Protein AF-A0A662RWB5-F1 (afdb_monomer_lite)

pLDDT: mean 73.59, std 15.36, range [42.5, 95.44]

Sequence (245 aa):
MNAPLEAEKRDAKLNSGMSESLRRLIAAVLMAACGITSIISIFWAEPFNAQFFLGIVGALCIPAALFILSESYERTFIISIISVEFLIIAYPIVISFAPHFDFDFNSYAAVVVICAGIPAVYLSGFPDERGASRLTVFNILWAIFGIALFLRAFLPYPNVFREPVRYGPDDPVYHMRLVENALLGDHFPFRIFYDAYTYFPFGSHLHFAPLYDQIMIFAAWIIGMGNVTHALIDAVGAYYPAILG

Radius of gyration: 24.82 Å; chains: 1; bounding box: 76×32×71 Å

Foldseek 3Di:
DCVVVVVVVVVVVVVVDPPLVNLLLLLLVLLLLLLVLLCVQLVVDDPPDPSNVLSVLSVVSNVLSVCSVPPPPDPSLVVNLVSLVCLLQVPLVCQLCCVVVVHDDDPSSVSSNVSSLVSLLSSLPDDDVVPSVVSNVVSVVSNVLSVLSCVQRVPCPVVQPDVVGDDDPDPLVVLLVQLCCCQVVVVPPDTDQWACVPPPPPTDGDPDDCPLSNVLSVVQCVVCVSPHDPVSSSVSSSSVVSNVD

Secondary structure (DSSP, 8-state):
--HHHHHHHHHHHHHT---HHHHHHHHHHHHHHHHHHHHHHHHTSPTTSHHHHHHHHHHTHHHHHHHH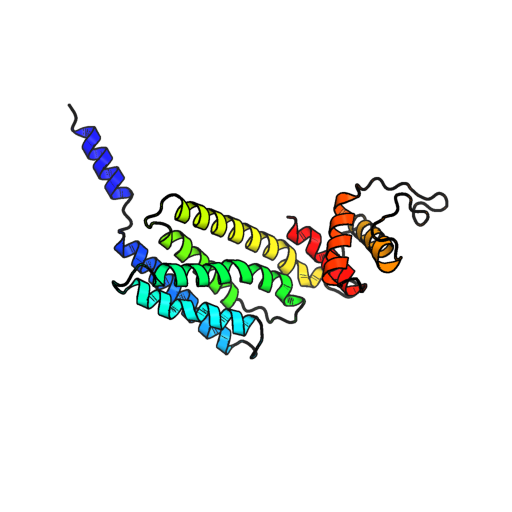TSS--HHHHHHHHHHHHHHHHHHHHHHHTGGGTT----HHHHHHHHHHHHHHHHHTTSS-TTHHHHHHHHHHHHHHHHHHHIIIIITTHHHHSSSS--PPTTHHHHHHHHHHHHHTTT-TT---SEETTSSTTT-EE--S-HHHHHHHHHHHHHHTTT---HHHHHHHHHHHHHHH-

Structure (mmCIF, N/CA/C/O backbone):
data_AF-A0A662RWB5-F1
#
_entry.id   AF-A0A662RWB5-F1
#
loop_
_atom_site.group_PDB
_atom_site.id
_atom_site.type_symbol
_atom_site.label_atom_id
_atom_site.label_alt_id
_atom_site.label_comp_id
_atom_site.label_asym_id
_atom_site.label_entity_id
_atom_site.label_seq_id
_atom_site.pdbx_PDB_ins_code
_atom_site.Cartn_x
_atom_site.Cartn_y
_atom_site.Cartn_z
_atom_site.occupancy
_atom_site.B_iso_or_equiv
_atom_site.auth_seq_id
_atom_site.auth_comp_id
_atom_site.auth_asym_id
_atom_site.auth_atom_id
_atom_site.pdbx_PDB_model_num
ATOM 1 N N . MET A 1 1 ? -60.669 3.750 18.468 1.00 50.44 1 MET A N 1
ATOM 2 C CA . MET A 1 1 ? -60.072 2.568 17.812 1.00 50.44 1 MET A CA 1
ATOM 3 C C . MET A 1 1 ? -58.599 2.867 17.493 1.00 50.44 1 MET A C 1
ATOM 5 O O . MET A 1 1 ? -58.245 2.949 16.337 1.00 50.44 1 MET A O 1
ATOM 9 N N . ASN A 1 2 ? -57.761 3.098 18.519 1.00 56.06 2 ASN A N 1
ATOM 10 C CA . ASN A 1 2 ? -56.333 3.473 18.378 1.00 56.06 2 ASN A CA 1
ATOM 11 C C . ASN A 1 2 ? -55.392 2.614 19.254 1.00 56.06 2 ASN A C 1
ATOM 13 O O . ASN A 1 2 ? -54.190 2.840 19.278 1.00 56.06 2 ASN A O 1
ATOM 17 N N . ALA A 1 3 ? -55.923 1.616 19.967 1.00 57.28 3 ALA A N 1
ATOM 18 C CA . ALA A 1 3 ? -55.147 0.771 20.872 1.00 57.28 3 ALA A CA 1
ATOM 19 C C . ALA A 1 3 ? -54.064 -0.113 20.204 1.00 57.28 3 ALA A C 1
ATOM 21 O O . ALA A 1 3 ? -53.014 -0.279 20.821 1.00 57.28 3 ALA A O 1
ATOM 22 N N . PRO A 1 4 ? -54.234 -0.660 18.977 1.00 57.19 4 PRO A N 1
ATOM 23 C CA . PRO A 1 4 ? -53.225 -1.571 18.426 1.00 57.19 4 PRO A CA 1
ATOM 24 C C . PRO A 1 4 ? -51.969 -0.845 17.916 1.00 57.19 4 PRO A C 1
ATOM 26 O O . PRO A 1 4 ? -50.880 -1.403 17.977 1.00 57.19 4 PRO A O 1
ATOM 29 N N . LEU A 1 5 ? -52.089 0.423 17.499 1.00 55.50 5 LEU A N 1
ATOM 30 C CA . LEU A 1 5 ? -50.972 1.190 16.930 1.00 55.50 5 LEU A CA 1
ATOM 31 C C . LEU A 1 5 ? -50.001 1.728 18.001 1.00 55.50 5 LEU A C 1
ATOM 33 O O . LEU A 1 5 ? -48.833 1.984 17.713 1.00 55.50 5 LEU A O 1
ATOM 37 N N . GLU A 1 6 ? -50.470 1.917 19.239 1.00 54.97 6 GLU A N 1
ATOM 38 C CA . GLU A 1 6 ? -49.610 2.311 20.365 1.00 54.97 6 GLU A CA 1
ATOM 39 C C . GLU A 1 6 ? -48.888 1.125 21.010 1.00 54.97 6 GLU A C 1
ATOM 41 O O . GLU A 1 6 ? -47.769 1.295 21.496 1.00 54.97 6 GLU A O 1
ATOM 46 N N . ALA A 1 7 ? -49.486 -0.070 20.979 1.00 55.56 7 ALA A N 1
ATOM 47 C CA . ALA A 1 7 ? -48.832 -1.304 21.412 1.00 55.56 7 ALA A CA 1
ATOM 48 C C . ALA A 1 7 ? -47.674 -1.664 20.467 1.00 55.56 7 ALA A C 1
ATOM 50 O O . ALA A 1 7 ? -46.549 -1.843 20.920 1.00 55.56 7 ALA A O 1
ATOM 51 N N . GLU A 1 8 ? -47.899 -1.597 19.153 1.00 54.72 8 GLU A N 1
ATOM 52 C CA . GLU A 1 8 ? -46.869 -1.869 18.142 1.00 54.72 8 GLU A CA 1
ATOM 53 C C . GLU A 1 8 ? -45.714 -0.845 18.179 1.00 54.72 8 GLU A C 1
ATOM 55 O O . GLU A 1 8 ? -44.544 -1.207 18.057 1.00 54.72 8 GLU A O 1
ATOM 60 N N . LYS A 1 9 ? -46.004 0.438 18.455 1.00 53.50 9 LYS A N 1
ATOM 61 C CA . LYS A 1 9 ? -44.969 1.466 18.687 1.00 53.50 9 LYS A CA 1
ATOM 62 C C . LYS A 1 9 ? -44.217 1.283 20.008 1.00 53.50 9 LYS A C 1
ATOM 64 O O . LYS A 1 9 ? -43.040 1.638 20.079 1.00 53.50 9 LYS A O 1
ATOM 69 N N . ARG A 1 10 ? -44.864 0.756 21.053 1.00 50.22 10 ARG A N 1
ATOM 70 C CA . ARG A 1 10 ? -44.198 0.405 22.320 1.00 50.22 10 ARG A CA 1
ATOM 71 C C . ARG A 1 10 ? -43.289 -0.807 22.151 1.00 50.22 10 ARG A C 1
ATOM 73 O O . ARG A 1 10 ? -42.164 -0.754 22.637 1.00 50.22 10 ARG A O 1
ATOM 80 N N . ASP A 1 11 ? -43.720 -1.812 21.400 1.00 48.25 11 ASP A N 1
ATOM 81 C CA . ASP A 1 11 ? -42.955 -3.036 21.148 1.00 48.25 11 ASP A CA 1
ATOM 82 C C . ASP A 1 11 ? -41.788 -2.794 20.175 1.00 48.25 11 ASP A C 1
ATOM 84 O O . ASP A 1 11 ? -40.685 -3.298 20.390 1.00 48.25 11 ASP A O 1
ATOM 88 N N . ALA A 1 12 ? -41.956 -1.916 19.177 1.00 48.59 12 ALA A N 1
ATOM 89 C CA . ALA A 1 12 ? -40.858 -1.449 18.324 1.00 48.59 12 ALA A CA 1
ATOM 90 C C . ALA A 1 12 ? -39.810 -0.630 19.105 1.00 48.59 12 ALA A C 1
ATOM 92 O O . ALA A 1 12 ? -38.610 -0.722 18.837 1.00 48.59 12 ALA A O 1
ATOM 93 N N . LYS A 1 13 ? -40.241 0.137 20.117 1.00 47.19 13 LYS A N 1
ATOM 94 C CA . LYS A 1 13 ? -39.347 0.895 21.005 1.00 47.19 13 LYS A CA 1
ATOM 95 C C . LYS A 1 13 ? -38.655 -0.013 22.031 1.00 47.19 13 LYS A C 1
ATOM 97 O O . LYS A 1 13 ? -37.485 0.219 22.330 1.00 47.19 13 LYS A O 1
ATOM 102 N N . LEU A 1 14 ? -39.323 -1.076 22.490 1.00 45.47 14 LEU A N 1
ATOM 103 C CA . LEU A 1 14 ? -38.742 -2.126 23.337 1.00 45.47 14 LEU A CA 1
ATOM 104 C C . LEU A 1 14 ? -37.673 -2.938 22.582 1.00 45.47 14 LEU A C 1
ATOM 106 O O . LEU A 1 14 ? -36.603 -3.191 23.130 1.00 45.47 14 LEU A O 1
ATOM 110 N N . ASN A 1 15 ? -37.916 -3.266 21.307 1.00 42.50 15 ASN A N 1
ATOM 111 C CA . ASN A 1 15 ? -36.988 -4.037 20.467 1.00 42.50 15 ASN A CA 1
ATOM 112 C C . ASN A 1 15 ? -35.811 -3.220 19.895 1.00 42.50 15 ASN A C 1
ATOM 114 O O . ASN A 1 15 ? -34.843 -3.803 19.416 1.00 42.50 15 ASN A O 1
ATOM 118 N N . SER A 1 16 ? -35.831 -1.884 19.989 1.00 50.25 16 SER A N 1
ATOM 119 C CA . SER A 1 16 ? -34.665 -1.026 19.674 1.00 50.25 16 SER A CA 1
ATOM 120 C C . SER A 1 16 ? -33.654 -0.877 20.830 1.00 50.25 16 SER A C 1
ATOM 122 O O . SER A 1 16 ? -32.627 -0.199 20.707 1.00 50.25 16 SER A O 1
ATOM 124 N N . GLY A 1 17 ? -33.945 -1.491 21.977 1.00 47.16 17 GLY A N 1
ATOM 125 C CA . GLY A 1 17 ? -33.343 -1.154 23.260 1.00 47.16 17 GLY A CA 1
ATOM 126 C C . GLY A 1 17 ? -32.176 -2.039 23.676 1.00 47.16 17 GLY A C 1
ATOM 127 O O . GLY A 1 17 ? -32.265 -2.718 24.692 1.00 47.16 17 GLY A O 1
ATOM 128 N N . MET A 1 18 ? -31.031 -1.956 22.994 1.00 53.75 18 MET A N 1
ATOM 129 C CA . MET A 1 18 ? -29.786 -2.122 23.753 1.00 53.75 18 MET A CA 1
ATOM 130 C C . MET A 1 18 ? -29.647 -0.868 24.615 1.00 53.75 18 MET A C 1
ATOM 132 O O . MET A 1 18 ? -29.413 0.205 24.050 1.00 53.75 18 MET A O 1
ATOM 136 N N . SER A 1 19 ? -29.888 -0.988 25.932 1.00 66.00 19 SER A N 1
ATOM 137 C CA . SER A 1 19 ? -29.905 0.165 26.840 1.00 66.00 19 SER A CA 1
ATOM 138 C C . SER A 1 19 ? -28.622 0.967 26.666 1.00 66.00 19 SER A C 1
ATOM 140 O O . SER A 1 19 ? -27.542 0.419 26.444 1.00 66.00 19 SER A O 1
ATOM 142 N N . GLU A 1 20 ? -28.733 2.284 26.731 1.00 66.19 20 GLU A N 1
ATOM 143 C CA . GLU A 1 20 ? -27.600 3.184 26.545 1.00 66.19 20 GLU A CA 1
ATOM 144 C C . GLU A 1 20 ? -26.428 2.835 27.483 1.00 66.19 20 GLU A C 1
ATOM 146 O O . GLU A 1 20 ? -25.266 2.847 27.079 1.00 66.19 20 GLU A O 1
ATOM 151 N N . SER A 1 21 ? -26.748 2.393 28.701 1.00 66.00 21 SER A N 1
ATOM 152 C CA . SER A 1 21 ? -25.799 1.840 29.668 1.00 66.00 21 SER A CA 1
ATOM 153 C C . SER A 1 21 ? -25.102 0.561 29.187 1.00 66.00 21 SER A C 1
ATOM 155 O O . SER A 1 21 ? -23.893 0.431 29.364 1.00 66.00 21 SER A O 1
ATOM 157 N N . LEU A 1 22 ? -25.819 -0.358 28.533 1.00 71.06 22 LEU A N 1
ATOM 158 C CA . LEU A 1 22 ? -25.249 -1.582 27.968 1.00 71.06 22 LEU A CA 1
ATOM 159 C C . LEU A 1 22 ? -24.321 -1.275 26.781 1.00 71.06 22 LEU A C 1
ATOM 161 O O . LEU A 1 22 ? -23.248 -1.864 26.682 1.00 71.06 22 LEU A O 1
ATOM 165 N N . ARG A 1 23 ? -24.669 -0.301 25.928 1.00 66.44 23 ARG A N 1
ATOM 166 C CA . ARG A 1 23 ? -23.794 0.150 24.824 1.00 66.44 23 ARG A CA 1
ATOM 167 C C . ARG A 1 23 ? -22.492 0.759 25.343 1.00 66.44 23 ARG A C 1
ATOM 169 O O . ARG A 1 23 ? -21.421 0.415 24.848 1.00 66.44 23 ARG A O 1
ATOM 176 N N . ARG A 1 24 ? -22.582 1.623 26.361 1.00 68.75 24 ARG A N 1
ATOM 177 C CA . ARG A 1 24 ? -21.414 2.232 27.020 1.00 68.75 24 ARG A CA 1
ATOM 178 C C . ARG A 1 24 ? -20.522 1.177 27.667 1.00 68.75 24 ARG A C 1
ATOM 180 O O . ARG A 1 24 ? -19.308 1.229 27.501 1.00 68.75 24 ARG A O 1
ATOM 187 N N . LEU A 1 25 ? -21.122 0.195 28.343 1.00 74.44 25 LEU A N 1
ATOM 188 C CA . LEU A 1 25 ? -20.389 -0.909 28.954 1.00 74.44 25 LEU A CA 1
ATOM 189 C C . LEU A 1 25 ? -19.646 -1.742 27.900 1.00 74.44 25 LEU A C 1
ATOM 191 O O . LEU A 1 25 ? -18.459 -2.007 28.063 1.00 74.44 25 LEU A O 1
ATOM 195 N N . ILE A 1 26 ? -20.312 -2.107 26.799 1.00 71.06 26 ILE A N 1
ATOM 196 C CA . ILE A 1 26 ? -19.696 -2.866 25.700 1.00 71.06 26 ILE A CA 1
ATOM 197 C C . ILE A 1 26 ? -18.538 -2.076 25.076 1.00 71.06 26 ILE A C 1
ATOM 199 O O . ILE A 1 26 ? -17.452 -2.626 24.900 1.00 71.06 26 ILE A O 1
ATOM 203 N N . ALA A 1 27 ? -18.729 -0.784 24.792 1.00 69.31 27 ALA A N 1
ATOM 204 C CA . ALA A 1 27 ? -17.676 0.063 24.234 1.00 69.31 27 ALA A CA 1
ATOM 205 C C . ALA A 1 27 ? -16.468 0.183 25.179 1.00 69.31 27 ALA A C 1
ATOM 207 O O . ALA A 1 27 ? -15.331 0.028 24.737 1.00 69.31 27 ALA A O 1
ATOM 208 N N . ALA A 1 28 ? -16.702 0.391 26.479 1.00 73.69 28 ALA A N 1
ATOM 209 C CA . ALA A 1 28 ? -15.635 0.462 27.476 1.00 73.69 28 ALA A CA 1
ATOM 210 C C . ALA A 1 28 ? -14.857 -0.860 27.579 1.00 73.69 28 ALA A C 1
ATOM 212 O O . ALA A 1 28 ? -13.628 -0.849 27.611 1.00 73.69 28 ALA A O 1
ATOM 213 N N . VAL A 1 29 ? -15.550 -2.004 27.570 1.00 76.56 29 VAL A N 1
ATOM 214 C CA . VAL A 1 29 ? -14.911 -3.329 27.611 1.00 76.56 29 VAL A CA 1
ATOM 215 C C . VAL A 1 29 ? -14.054 -3.574 26.368 1.00 76.56 29 VAL A C 1
ATOM 217 O O . VAL A 1 29 ? -12.921 -4.034 26.496 1.00 76.56 29 VAL A O 1
ATOM 220 N N . LEU A 1 30 ? -14.547 -3.228 25.176 1.00 71.06 30 LEU A N 1
ATOM 221 C CA . LEU A 1 30 ? -13.789 -3.382 23.930 1.00 71.06 30 LEU A CA 1
ATOM 222 C C . LEU A 1 30 ? -12.559 -2.464 23.884 1.00 71.06 30 LEU A C 1
ATOM 224 O O . LEU A 1 30 ? -11.482 -2.902 23.487 1.00 71.06 30 LEU A O 1
ATOM 228 N N . MET A 1 31 ? -12.690 -1.222 24.359 1.00 70.62 31 MET A N 1
ATOM 229 C CA . MET A 1 31 ? -11.573 -0.278 24.473 1.00 70.62 31 MET A CA 1
ATOM 230 C C . MET A 1 31 ? -10.517 -0.750 25.477 1.00 70.62 31 MET A C 1
ATOM 232 O O . MET A 1 31 ? -9.318 -0.675 25.201 1.00 70.62 31 MET A O 1
ATOM 236 N N . ALA A 1 32 ? -10.945 -1.289 26.620 1.00 77.06 32 ALA A N 1
ATOM 237 C CA . ALA A 1 32 ? -10.040 -1.870 27.603 1.00 77.06 32 ALA A CA 1
ATOM 238 C C . ALA A 1 32 ? -9.321 -3.102 27.035 1.00 77.06 32 ALA A C 1
ATOM 240 O O . ALA A 1 32 ? -8.106 -3.216 27.183 1.00 77.06 32 ALA A O 1
ATOM 241 N N . ALA A 1 33 ? -10.042 -3.983 26.332 1.00 71.75 33 ALA A N 1
ATOM 242 C CA . ALA A 1 33 ? -9.459 -5.143 25.663 1.00 71.75 33 ALA A CA 1
ATOM 243 C C . ALA A 1 33 ? -8.412 -4.721 24.621 1.00 71.75 33 ALA A C 1
ATOM 245 O O . ALA A 1 33 ? -7.294 -5.226 24.662 1.00 71.75 33 ALA A O 1
ATOM 246 N N . CYS A 1 34 ? -8.738 -3.738 23.773 1.00 70.81 34 CYS A N 1
ATOM 247 C CA . CYS A 1 34 ? -7.830 -3.141 22.791 1.00 70.81 34 CYS A CA 1
ATOM 248 C C . CYS A 1 34 ? -6.554 -2.589 23.450 1.00 70.81 34 CYS A C 1
ATOM 250 O O . CYS A 1 34 ? -5.435 -2.874 23.011 1.00 70.81 34 CYS A O 1
ATOM 252 N N . GLY A 1 35 ? -6.710 -1.851 24.549 1.00 75.12 35 GLY A N 1
ATOM 253 C CA . GLY A 1 35 ? -5.590 -1.314 25.312 1.00 75.12 35 GLY A CA 1
ATOM 254 C C . GLY A 1 35 ? -4.703 -2.394 25.938 1.00 75.12 35 GLY A C 1
ATOM 255 O O . GLY A 1 35 ? -3.480 -2.317 25.837 1.00 75.12 35 GLY A O 1
ATOM 256 N N . ILE A 1 36 ? -5.296 -3.443 26.514 1.00 76.81 36 ILE A N 1
ATOM 257 C CA . ILE A 1 36 ? -4.559 -4.575 27.098 1.00 76.81 36 ILE A CA 1
ATOM 258 C C . ILE A 1 36 ? -3.787 -5.336 26.016 1.00 76.81 36 ILE A C 1
ATOM 260 O O . ILE A 1 36 ? -2.597 -5.603 26.187 1.00 76.81 36 ILE A O 1
ATOM 264 N N . THR A 1 37 ? -4.421 -5.638 24.880 1.00 70.69 37 THR A N 1
ATOM 265 C CA . THR A 1 37 ? -3.744 -6.296 23.752 1.00 70.69 37 THR A CA 1
ATOM 266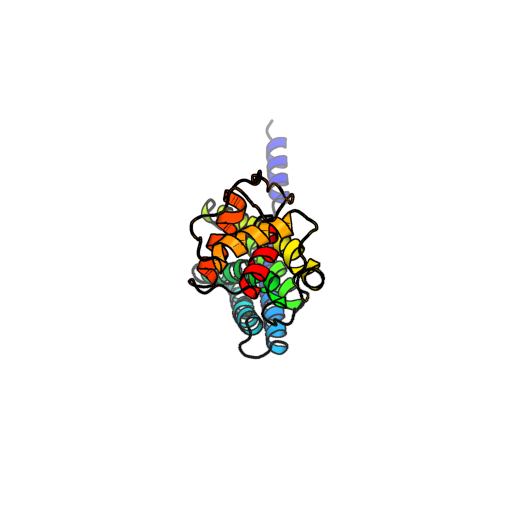 C C . THR A 1 37 ? -2.614 -5.436 23.188 1.00 70.69 37 THR A C 1
ATOM 268 O O . THR A 1 37 ? -1.577 -5.969 22.798 1.00 70.69 37 THR A O 1
ATOM 271 N N . SER A 1 38 ? -2.761 -4.110 23.227 1.00 72.62 38 SER A N 1
ATOM 272 C CA . SER A 1 38 ? -1.712 -3.178 22.807 1.00 72.62 38 SER A CA 1
ATOM 273 C C . SER A 1 38 ? -0.523 -3.190 23.766 1.00 72.62 38 SER A C 1
ATOM 275 O O . SER A 1 38 ? 0.612 -3.273 23.311 1.00 72.62 38 SER A O 1
ATOM 277 N N . ILE A 1 39 ? -0.751 -3.222 25.084 1.00 78.81 39 ILE A N 1
ATOM 278 C CA . ILE A 1 39 ? 0.334 -3.374 26.069 1.00 78.81 39 ILE A CA 1
ATOM 279 C C . ILE A 1 39 ? 1.080 -4.690 25.861 1.00 78.81 39 ILE A C 1
ATOM 281 O O . ILE A 1 39 ? 2.308 -4.697 25.841 1.00 78.81 39 ILE A O 1
ATOM 285 N N . ILE A 1 40 ? 0.355 -5.793 25.659 1.00 74.25 40 ILE A N 1
ATOM 286 C CA . ILE A 1 40 ? 0.977 -7.085 25.352 1.00 74.25 40 ILE A CA 1
ATOM 287 C C . ILE A 1 40 ? 1.824 -6.952 24.080 1.00 74.25 40 ILE A C 1
ATOM 289 O O . ILE A 1 40 ? 2.970 -7.384 24.076 1.00 74.25 40 ILE A O 1
ATOM 293 N N . SER A 1 41 ? 1.325 -6.282 23.038 1.00 69.88 41 SER A N 1
ATOM 294 C CA . SER A 1 41 ? 2.091 -6.083 21.801 1.00 69.88 41 SER A CA 1
ATOM 295 C C . SER A 1 41 ? 3.392 -5.287 21.988 1.00 69.88 41 SER A C 1
ATOM 297 O O . SER A 1 41 ? 4.351 -5.577 21.277 1.00 69.88 41 SER A O 1
ATOM 299 N N . ILE A 1 42 ? 3.453 -4.353 22.953 1.00 75.50 42 ILE A N 1
ATOM 300 C CA . ILE A 1 42 ? 4.669 -3.593 23.301 1.00 75.50 42 ILE A CA 1
ATOM 301 C C . ILE A 1 42 ? 5.728 -4.522 23.898 1.00 75.50 42 ILE A C 1
ATOM 303 O O . ILE A 1 42 ? 6.893 -4.425 23.533 1.00 75.50 42 ILE A O 1
ATOM 307 N N . PHE A 1 43 ? 5.339 -5.426 24.804 1.00 77.31 43 PHE A N 1
ATOM 308 C CA . PHE A 1 43 ? 6.283 -6.332 25.476 1.00 77.31 43 PHE A CA 1
ATOM 309 C C . PHE A 1 43 ? 6.978 -7.306 24.521 1.00 77.31 43 PHE A C 1
ATOM 311 O O . PHE A 1 43 ? 8.074 -7.771 24.821 1.00 77.31 43 PHE A O 1
ATOM 318 N N . TRP A 1 44 ? 6.338 -7.607 23.393 1.00 67.31 44 TRP A N 1
ATOM 319 C CA . TRP A 1 44 ? 6.872 -8.473 22.343 1.00 67.31 44 TRP A CA 1
ATOM 320 C C . TRP A 1 44 ? 7.422 -7.689 21.144 1.00 67.31 44 TRP A C 1
ATOM 322 O O . TRP A 1 44 ? 7.825 -8.306 20.165 1.00 67.31 44 TRP A O 1
ATOM 332 N N . ALA A 1 45 ? 7.406 -6.354 21.185 1.00 64.88 45 ALA A N 1
ATOM 333 C CA . ALA A 1 45 ? 7.952 -5.515 20.126 1.00 64.88 45 ALA A CA 1
ATOM 334 C C . ALA A 1 45 ? 9.396 -5.121 20.436 1.00 64.88 45 ALA A C 1
ATOM 336 O O . ALA A 1 45 ? 9.739 -4.806 21.578 1.00 64.88 45 ALA A O 1
ATOM 337 N N . GLU A 1 46 ? 10.223 -5.046 19.398 1.00 69.56 46 GLU A N 1
ATOM 338 C CA . GLU A 1 46 ? 11.519 -4.391 19.515 1.00 69.56 46 GLU A CA 1
ATOM 339 C C . GLU A 1 46 ? 11.350 -2.886 19.802 1.00 69.56 46 GLU A C 1
ATOM 341 O O . GLU A 1 46 ? 10.451 -2.232 19.250 1.00 69.56 46 GLU A O 1
ATOM 346 N N . PRO A 1 47 ? 12.195 -2.303 20.670 1.00 69.19 47 PRO A N 1
ATOM 347 C CA . PRO A 1 47 ? 12.101 -0.893 21.019 1.00 69.19 47 PRO A CA 1
ATOM 348 C C . PRO A 1 47 ? 12.312 -0.003 19.786 1.00 69.19 47 PRO A C 1
ATOM 350 O O . PRO A 1 47 ? 13.216 -0.232 18.991 1.00 69.19 47 PRO A O 1
ATOM 353 N N . PHE A 1 48 ? 11.487 1.044 19.662 1.00 66.38 48 PHE A N 1
ATOM 354 C CA . PHE A 1 48 ? 11.469 2.008 18.543 1.00 66.38 48 PHE A CA 1
ATOM 355 C C . PHE A 1 48 ? 11.008 1.467 17.179 1.00 66.38 48 PHE A C 1
ATOM 357 O O . PHE A 1 48 ? 11.048 2.198 16.190 1.00 66.38 48 PHE A O 1
ATOM 364 N N . ASN A 1 49 ? 10.490 0.242 17.118 1.00 66.44 49 ASN A N 1
ATOM 365 C CA . ASN A 1 49 ? 9.812 -0.273 15.932 1.00 66.44 49 ASN A CA 1
ATOM 366 C C . ASN A 1 49 ? 8.406 0.372 15.774 1.00 66.44 49 ASN A C 1
ATOM 368 O O . ASN A 1 49 ? 7.785 0.796 16.752 1.00 66.44 49 ASN A O 1
ATOM 372 N N . ALA A 1 50 ? 7.854 0.435 14.558 1.00 63.12 50 ALA A N 1
ATOM 373 C CA . ALA A 1 50 ? 6.475 0.866 14.308 1.00 63.12 50 ALA A CA 1
ATOM 374 C C . ALA A 1 50 ? 5.448 0.099 15.163 1.00 63.12 50 ALA A C 1
ATOM 376 O O . ALA A 1 50 ? 4.493 0.706 15.648 1.00 63.12 50 ALA A O 1
ATOM 377 N N . GLN A 1 51 ? 5.667 -1.198 15.425 1.00 65.12 51 GLN A N 1
ATOM 378 C CA . GLN A 1 51 ? 4.817 -1.984 16.332 1.00 65.12 51 GLN A CA 1
ATOM 379 C C . GLN A 1 51 ? 4.847 -1.447 17.771 1.00 65.12 51 GLN A C 1
ATOM 381 O O . GLN A 1 51 ? 3.811 -1.398 18.432 1.00 65.12 51 GLN A O 1
ATOM 386 N N . PHE A 1 52 ? 6.011 -1.004 18.250 1.00 67.94 52 PHE A N 1
ATOM 387 C CA . PHE A 1 52 ? 6.158 -0.394 19.570 1.00 67.94 52 PHE A CA 1
ATOM 388 C C . PHE A 1 52 ? 5.377 0.925 19.656 1.00 67.94 52 PHE A C 1
ATOM 390 O O . PHE A 1 52 ? 4.623 1.139 20.606 1.00 67.94 52 PHE A O 1
ATOM 397 N N . PHE A 1 53 ? 5.468 1.776 18.627 1.00 66.81 53 PHE A N 1
ATOM 398 C CA . PHE A 1 53 ? 4.695 3.021 18.559 1.00 66.81 53 PHE A CA 1
ATOM 399 C C . PHE A 1 53 ? 3.181 2.779 18.443 1.00 66.81 53 PHE A C 1
ATOM 401 O O . PHE A 1 53 ? 2.409 3.422 19.155 1.00 66.81 53 PHE A O 1
ATOM 408 N N . LEU A 1 54 ? 2.750 1.823 17.614 1.00 67.50 54 LEU A N 1
ATOM 409 C CA . LEU A 1 54 ? 1.347 1.394 17.518 1.00 67.50 54 LEU A CA 1
ATOM 410 C C . LEU A 1 54 ? 0.828 0.871 18.860 1.00 67.50 54 LEU A C 1
ATOM 412 O O . LEU A 1 54 ? -0.272 1.233 19.275 1.00 67.50 54 LEU A O 1
ATOM 416 N N . GLY A 1 55 ? 1.633 0.075 19.565 1.00 69.62 55 GLY A N 1
ATOM 417 C CA . GLY A 1 55 ? 1.313 -0.423 20.897 1.00 69.62 55 GLY A CA 1
ATOM 418 C C . GLY A 1 55 ? 1.154 0.702 21.923 1.00 69.62 55 GLY A C 1
ATOM 419 O O . GLY A 1 55 ? 0.201 0.680 22.701 1.00 69.62 55 GLY A O 1
ATOM 420 N N . ILE A 1 56 ? 2.025 1.720 21.900 1.00 72.81 56 ILE A N 1
ATOM 421 C CA . ILE A 1 56 ? 1.915 2.901 22.777 1.00 72.81 56 ILE A CA 1
ATOM 422 C C . ILE A 1 56 ? 0.611 3.655 22.518 1.00 72.81 56 ILE A C 1
ATOM 424 O O . ILE A 1 56 ? -0.114 3.968 23.465 1.00 72.81 56 ILE A O 1
ATOM 428 N N . VAL A 1 57 ? 0.291 3.931 21.252 1.00 70.25 57 VAL A N 1
ATOM 429 C CA . VAL A 1 57 ? -0.957 4.622 20.897 1.00 70.25 57 VAL A CA 1
ATOM 430 C C . VAL A 1 57 ? -2.169 3.765 21.276 1.00 70.25 57 VAL A C 1
ATOM 432 O O . VAL A 1 57 ? -3.134 4.273 21.842 1.00 70.25 57 VAL A O 1
ATOM 435 N N . GLY A 1 58 ? -2.095 2.451 21.069 1.00 71.75 58 GLY A N 1
ATOM 436 C CA . GLY A 1 58 ? -3.110 1.492 21.496 1.00 71.75 58 GLY A CA 1
ATOM 437 C C . GLY A 1 58 ? -3.322 1.449 23.011 1.00 71.75 58 GLY A C 1
ATOM 438 O O . GLY A 1 58 ? -4.462 1.380 23.471 1.00 71.75 58 GLY A O 1
ATOM 439 N N . ALA A 1 59 ? -2.263 1.585 23.811 1.00 75.62 59 ALA A N 1
ATOM 440 C CA . ALA A 1 59 ? -2.355 1.622 25.271 1.00 75.62 59 ALA A CA 1
ATOM 441 C C . ALA A 1 59 ? -3.149 2.838 25.794 1.00 75.62 59 ALA A C 1
ATOM 443 O O . ALA A 1 59 ? -3.747 2.754 26.872 1.00 75.62 59 ALA A O 1
ATOM 444 N N . LEU A 1 60 ? -3.257 3.927 25.015 1.00 73.00 60 LEU A N 1
ATOM 445 C CA . LEU A 1 60 ? -4.123 5.076 25.331 1.00 73.00 60 LEU A CA 1
ATOM 446 C C . LEU A 1 60 ? -5.621 4.713 25.337 1.00 73.00 60 LEU A C 1
ATOM 448 O O . LEU A 1 60 ? -6.434 5.454 25.894 1.00 73.00 60 LEU A O 1
ATOM 452 N N . CYS A 1 61 ? -5.999 3.544 24.808 1.00 70.44 61 CYS A N 1
ATOM 453 C CA . CYS A 1 61 ? -7.370 3.038 24.887 1.00 70.44 61 CYS A CA 1
ATOM 454 C C . CYS A 1 61 ? -7.789 2.648 26.320 1.00 70.44 61 CYS A C 1
ATOM 456 O O . CYS A 1 61 ? -8.980 2.673 26.624 1.00 70.44 61 CYS A O 1
ATOM 458 N N . ILE A 1 62 ? -6.846 2.336 27.223 1.00 73.88 62 ILE A N 1
ATOM 459 C CA . ILE A 1 62 ? -7.143 1.988 28.630 1.00 73.88 62 ILE A CA 1
ATOM 460 C C . ILE A 1 62 ? -7.662 3.190 29.427 1.00 73.88 62 ILE A C 1
ATOM 462 O O . ILE A 1 62 ? -8.748 3.084 30.003 1.00 73.88 62 ILE A O 1
ATOM 466 N N . PRO A 1 63 ? -6.950 4.337 29.484 1.00 71.12 63 PRO A N 1
ATOM 467 C CA . PRO A 1 63 ? -7.500 5.515 30.137 1.00 71.12 63 PRO A CA 1
ATOM 468 C C . PRO A 1 63 ? -8.810 5.937 29.465 1.00 71.12 63 PRO A C 1
ATOM 470 O O . PRO A 1 63 ? -9.776 6.209 30.170 1.00 71.12 63 PRO A O 1
ATOM 473 N N . ALA A 1 64 ? -8.917 5.871 28.133 1.00 69.62 64 ALA A N 1
ATOM 474 C CA . ALA A 1 64 ? -10.182 6.137 27.445 1.00 69.62 64 ALA A CA 1
ATOM 475 C C . ALA A 1 64 ? -11.341 5.242 27.941 1.00 69.62 64 ALA A C 1
ATOM 477 O O . ALA A 1 64 ? -12.424 5.755 28.218 1.00 69.62 64 ALA A O 1
ATOM 478 N N . ALA A 1 65 ? -11.118 3.937 28.131 1.00 72.12 65 ALA A N 1
ATOM 479 C CA . ALA A 1 65 ? -12.123 3.006 28.650 1.00 72.12 65 ALA A CA 1
ATOM 480 C C . ALA A 1 65 ? -12.583 3.339 30.079 1.00 72.12 65 ALA A C 1
ATOM 482 O O . ALA A 1 65 ? -13.783 3.335 30.360 1.00 72.12 65 ALA A O 1
ATOM 483 N N . LEU A 1 66 ? -11.643 3.656 30.976 1.00 71.75 66 LEU A N 1
ATOM 484 C CA . LEU A 1 66 ? -11.950 4.039 32.360 1.00 71.75 66 LEU A CA 1
ATOM 485 C C . LEU A 1 66 ? -12.727 5.359 32.428 1.00 71.75 66 LEU A C 1
ATOM 487 O O . LEU A 1 66 ? -13.620 5.509 33.260 1.00 71.75 66 LEU A O 1
ATOM 491 N N . PHE A 1 67 ? -12.426 6.299 31.532 1.00 68.44 67 PHE A N 1
ATOM 492 C CA . PHE A 1 67 ? -13.108 7.588 31.480 1.00 68.44 67 PHE A CA 1
ATOM 493 C C . PHE A 1 67 ? -14.488 7.525 30.809 1.00 68.44 67 PHE A C 1
ATOM 495 O O . PHE A 1 67 ? -15.360 8.277 31.236 1.00 68.44 67 PHE A O 1
ATOM 502 N N . ILE A 1 68 ? -14.743 6.604 29.864 1.00 67.81 68 ILE A N 1
ATOM 503 C CA . ILE A 1 68 ? -16.104 6.312 29.345 1.00 67.81 68 ILE A CA 1
ATOM 504 C C . ILE A 1 68 ? -17.054 5.889 30.481 1.00 67.81 68 ILE A C 1
ATOM 506 O O . ILE A 1 68 ? -18.255 6.153 30.424 1.00 67.81 68 ILE A O 1
ATOM 510 N N . LEU A 1 69 ? -16.516 5.251 31.525 1.00 69.69 69 LEU A N 1
ATOM 511 C CA . LEU A 1 69 ? -17.262 4.861 32.724 1.00 69.69 69 LEU A CA 1
ATOM 512 C C . LEU A 1 69 ? -17.420 6.010 33.741 1.00 69.69 69 LEU A C 1
ATOM 514 O O . LEU A 1 69 ? -18.163 5.855 34.708 1.00 69.69 69 LEU A O 1
ATOM 518 N N . SER A 1 70 ? -16.752 7.152 33.537 1.00 64.81 70 SER A N 1
ATOM 519 C CA . SER A 1 70 ? -16.830 8.341 34.397 1.00 64.81 70 SER A CA 1
ATOM 520 C C . SER A 1 70 ? -17.776 9.402 33.809 1.00 64.81 70 SER A C 1
ATOM 522 O O . SER A 1 70 ? -17.838 9.580 32.597 1.00 64.81 70 SER A O 1
ATOM 524 N N . GLU A 1 71 ? -18.497 10.156 34.645 1.00 60.03 71 GLU A N 1
ATOM 525 C CA . GLU A 1 71 ? -19.523 11.129 34.205 1.00 60.03 71 GLU A CA 1
ATOM 526 C C . GLU A 1 71 ? -18.986 12.390 33.476 1.00 60.03 71 GLU A C 1
ATOM 528 O O . GLU A 1 71 ? -19.766 13.264 33.101 1.00 60.03 71 GLU A O 1
ATOM 533 N N . SER A 1 72 ? -17.674 12.509 33.227 1.00 57.53 72 SER A N 1
ATOM 534 C CA . SER A 1 72 ? -17.055 13.689 32.594 1.00 57.53 72 SER A CA 1
ATOM 535 C C . SER A 1 72 ? -16.828 13.466 31.087 1.00 57.53 72 SER A C 1
ATOM 537 O O . SER A 1 72 ? -15.772 13.005 30.651 1.00 57.53 72 SER A O 1
ATOM 539 N N . TYR A 1 73 ? -17.872 13.734 30.295 1.00 54.59 73 TYR A N 1
ATOM 540 C CA . TYR A 1 73 ? -18.110 13.080 28.998 1.00 54.59 73 TYR A CA 1
ATOM 541 C C . TYR A 1 73 ? -17.550 13.795 27.743 1.00 54.59 73 TYR A C 1
ATOM 543 O O . TYR A 1 73 ? -17.062 13.133 26.832 1.00 54.59 73 TYR A O 1
ATOM 551 N N . GLU A 1 74 ? -17.575 15.130 27.649 1.00 57.19 74 GLU A N 1
ATOM 552 C CA . GLU A 1 74 ? -17.502 15.785 26.322 1.00 57.19 74 GLU A CA 1
ATOM 553 C C . GLU A 1 74 ? -16.099 15.918 25.696 1.00 57.19 74 GLU A C 1
ATOM 555 O O . GLU A 1 74 ? -15.936 15.663 24.504 1.00 57.19 74 GLU A O 1
ATOM 560 N N . ARG A 1 75 ? -15.058 16.307 26.450 1.00 52.81 75 ARG A N 1
ATOM 561 C CA . ARG A 1 75 ? -13.712 16.530 25.862 1.00 52.81 75 ARG A CA 1
ATOM 562 C C . ARG A 1 75 ? -12.914 15.242 25.655 1.00 52.81 75 ARG A C 1
ATOM 564 O O . ARG A 1 75 ? -12.106 15.159 24.734 1.00 52.81 75 ARG A O 1
ATOM 571 N N . THR A 1 76 ? -13.143 14.239 26.492 1.00 52.75 76 THR A N 1
ATOM 572 C CA . THR A 1 76 ? -12.381 12.982 26.495 1.00 52.75 76 THR A CA 1
ATOM 573 C C . THR A 1 76 ? -12.888 12.008 25.431 1.00 52.75 76 THR A C 1
ATOM 575 O O . THR A 1 76 ? -12.095 11.273 24.844 1.00 52.75 76 THR A O 1
ATOM 578 N N . PHE A 1 77 ? -14.185 12.073 25.108 1.00 56.44 77 PHE A N 1
ATOM 579 C CA . PHE A 1 77 ? -14.805 11.351 23.996 1.00 56.44 77 PHE A CA 1
ATOM 580 C C . PHE A 1 77 ? -14.094 11.640 22.667 1.00 56.44 77 PHE A C 1
ATOM 582 O O . PHE A 1 77 ? -13.679 10.716 21.970 1.00 56.44 77 PHE A O 1
ATOM 589 N N . ILE A 1 78 ? -13.832 12.917 22.377 1.00 56.19 78 ILE A N 1
ATOM 590 C CA . ILE A 1 78 ? -13.146 13.349 21.152 1.00 56.19 78 ILE A CA 1
ATOM 591 C C . ILE A 1 78 ? -11.715 12.787 21.086 1.00 56.19 78 ILE A C 1
ATOM 593 O O . ILE A 1 78 ? -11.309 12.259 20.056 1.00 56.19 78 ILE A O 1
ATOM 597 N N . ILE A 1 79 ? -10.963 12.823 22.190 1.00 55.72 79 ILE A N 1
ATOM 598 C CA . ILE A 1 79 ? -9.578 12.313 22.242 1.00 55.72 79 ILE A CA 1
ATOM 599 C C . ILE A 1 79 ? -9.541 10.787 22.068 1.00 55.72 79 ILE A C 1
ATOM 601 O O . ILE A 1 79 ? -8.665 10.260 21.379 1.00 55.72 79 ILE A O 1
ATOM 605 N N . SER A 1 80 ? -10.505 10.071 22.655 1.00 57.91 80 SER A N 1
ATOM 606 C CA . SER A 1 80 ? -10.613 8.618 22.496 1.00 57.91 80 SER A CA 1
ATOM 607 C C . SER A 1 80 ? -10.952 8.216 21.060 1.00 57.91 80 SER A C 1
ATOM 609 O O . SER A 1 80 ? -10.350 7.282 20.537 1.00 57.91 80 SER A O 1
ATOM 611 N N . ILE A 1 81 ? -11.827 8.976 20.395 1.00 61.97 81 ILE A N 1
ATOM 612 C CA . ILE A 1 81 ? -12.167 8.782 18.985 1.00 61.97 81 ILE A CA 1
ATOM 613 C C . ILE A 1 81 ? -10.953 9.032 18.094 1.00 61.97 81 ILE A C 1
ATOM 615 O O . ILE A 1 81 ? -10.622 8.163 17.301 1.00 61.97 81 ILE A O 1
ATOM 619 N N . ILE A 1 82 ? -10.238 10.146 18.275 1.00 60.94 82 ILE A N 1
ATOM 620 C CA . ILE A 1 82 ? -9.044 10.474 17.474 1.00 60.94 82 ILE A CA 1
ATOM 621 C C . ILE A 1 82 ? -7.969 9.384 17.602 1.00 60.94 82 ILE A C 1
ATOM 623 O O . ILE A 1 82 ? -7.327 9.009 16.622 1.00 60.94 82 ILE A O 1
ATOM 627 N N . SER A 1 83 ? -7.776 8.851 18.811 1.00 60.97 83 SER A N 1
ATOM 628 C CA . SER A 1 83 ? -6.769 7.811 19.067 1.00 60.97 83 SER A CA 1
ATOM 629 C C . SER A 1 83 ? -7.145 6.484 18.399 1.00 60.97 83 SER A C 1
ATOM 631 O O . SER A 1 83 ? -6.298 5.818 17.805 1.00 60.97 83 SER A O 1
ATOM 633 N N . VAL A 1 84 ? -8.428 6.119 18.457 1.00 63.97 84 VAL A N 1
ATOM 634 C CA . VAL A 1 84 ? -8.982 4.928 17.797 1.00 63.97 84 VAL A CA 1
ATOM 635 C C . VAL A 1 84 ? -8.970 5.079 16.276 1.00 63.97 84 VAL A C 1
ATOM 637 O O . VAL A 1 84 ? -8.576 4.149 15.579 1.00 63.97 84 VAL A O 1
ATOM 640 N N . GLU A 1 85 ? -9.328 6.253 15.757 1.00 63.41 85 GLU A N 1
ATOM 641 C CA . GLU A 1 85 ? -9.261 6.586 14.331 1.00 63.41 85 GLU A CA 1
ATOM 642 C C . GLU A 1 85 ? -7.840 6.449 13.795 1.00 63.41 85 GLU A C 1
ATOM 644 O O . GLU A 1 85 ? -7.639 5.806 12.768 1.00 63.41 85 GLU A O 1
ATOM 649 N N . PHE A 1 86 ? -6.840 6.985 14.499 1.00 65.19 86 PHE A N 1
ATOM 650 C CA . PHE A 1 86 ? -5.447 6.850 14.081 1.00 65.19 86 PHE A CA 1
ATOM 651 C C . PHE A 1 86 ? -5.016 5.381 13.994 1.00 65.19 86 PHE A C 1
ATOM 653 O O . PHE A 1 86 ? -4.345 4.999 13.039 1.00 65.19 86 PHE A O 1
ATOM 660 N N . LEU A 1 87 ? -5.427 4.543 14.950 1.00 63.62 87 LEU A N 1
ATOM 661 C CA . LEU A 1 87 ? -5.111 3.111 14.942 1.00 63.62 87 LEU A CA 1
ATOM 662 C C . LEU A 1 87 ? -5.818 2.373 13.804 1.00 63.62 87 LEU A C 1
ATOM 664 O O . LEU A 1 87 ? -5.192 1.558 13.130 1.00 63.62 87 LEU A O 1
ATOM 668 N N . ILE A 1 88 ? -7.090 2.686 13.550 1.00 62.19 88 ILE A N 1
ATOM 669 C CA . ILE A 1 88 ? -7.845 2.143 12.415 1.00 62.19 88 ILE A CA 1
ATOM 670 C C . ILE A 1 88 ? -7.174 2.545 11.096 1.00 62.19 88 ILE A C 1
ATOM 672 O O . ILE A 1 88 ? -7.017 1.697 10.220 1.00 62.19 88 ILE A O 1
ATOM 676 N N . ILE A 1 89 ? -6.734 3.803 10.971 1.00 64.06 89 ILE A N 1
ATOM 677 C CA . ILE A 1 89 ? -6.110 4.349 9.761 1.00 64.06 89 ILE A CA 1
ATOM 678 C C . ILE A 1 89 ? -4.716 3.760 9.525 1.00 64.06 89 ILE A C 1
ATOM 680 O O . ILE A 1 89 ? -4.436 3.203 8.465 1.00 64.06 89 ILE A O 1
ATOM 684 N N . ALA A 1 90 ? -3.831 3.866 10.510 1.00 64.00 90 ALA A N 1
ATOM 685 C CA . ALA A 1 90 ? -2.420 3.542 10.340 1.00 64.00 90 ALA A CA 1
ATOM 686 C C . ALA A 1 90 ? -2.173 2.037 10.193 1.00 64.00 90 ALA A C 1
ATOM 688 O O . ALA A 1 90 ? -1.259 1.617 9.488 1.00 64.00 90 ALA A O 1
ATOM 689 N N . TYR A 1 91 ? -2.974 1.204 10.848 1.00 65.06 91 TYR A N 1
ATOM 690 C CA . TYR A 1 91 ? -2.606 -0.189 11.038 1.00 65.06 91 TYR A CA 1
ATOM 691 C C . TYR A 1 91 ? -2.720 -1.086 9.796 1.00 65.06 91 TYR A C 1
ATOM 693 O O . TYR A 1 91 ? -1.769 -1.824 9.541 1.00 65.06 91 TYR A O 1
ATOM 701 N N . PRO A 1 92 ? -3.790 -1.038 8.974 1.00 62.81 92 PRO A N 1
ATOM 702 C CA . PRO A 1 92 ? -3.838 -1.844 7.758 1.00 62.81 92 PRO A CA 1
ATOM 703 C C . PRO A 1 92 ? -2.726 -1.474 6.777 1.00 62.81 92 PRO A C 1
ATOM 705 O O . PRO A 1 92 ? -2.207 -2.348 6.089 1.00 62.81 92 PRO A O 1
ATOM 708 N N . ILE A 1 93 ? -2.323 -0.198 6.759 1.00 64.94 93 ILE A N 1
ATOM 709 C CA . ILE A 1 93 ? -1.170 0.280 5.994 1.00 64.94 93 ILE A CA 1
ATOM 710 C C . ILE A 1 93 ? 0.097 -0.369 6.553 1.00 64.94 93 ILE A C 1
ATOM 712 O O . ILE A 1 93 ? 0.787 -1.077 5.827 1.00 64.94 93 ILE A O 1
ATOM 716 N N . VAL A 1 94 ? 0.369 -0.214 7.852 1.00 65.31 94 VAL A N 1
ATOM 717 C CA . VAL A 1 94 ? 1.585 -0.761 8.475 1.00 65.31 94 VAL A CA 1
ATOM 718 C C . VAL A 1 94 ? 1.685 -2.283 8.314 1.00 65.31 94 VAL A C 1
ATOM 720 O O . VAL A 1 94 ? 2.762 -2.764 7.980 1.00 65.31 94 VAL A O 1
ATOM 723 N N . ILE A 1 95 ? 0.592 -3.047 8.462 1.00 62.38 95 ILE A N 1
ATOM 724 C CA . ILE A 1 95 ? 0.625 -4.499 8.199 1.00 62.38 95 ILE A CA 1
ATOM 725 C C . ILE A 1 95 ? 0.912 -4.802 6.734 1.00 62.38 95 ILE A C 1
ATOM 727 O O . ILE A 1 95 ? 1.670 -5.717 6.428 1.00 62.38 95 ILE A O 1
ATOM 731 N N . SER A 1 96 ? 0.245 -4.109 5.815 1.00 59.00 96 SER A N 1
ATOM 732 C CA . SER A 1 96 ? 0.307 -4.482 4.399 1.00 59.00 96 SER A CA 1
ATOM 733 C C . SER A 1 96 ? 1.707 -4.296 3.828 1.00 59.00 96 SER A C 1
ATOM 735 O O . SER A 1 96 ? 2.094 -5.031 2.926 1.00 59.00 96 SER A O 1
ATOM 737 N N . PHE A 1 97 ? 2.478 -3.377 4.411 1.00 66.31 97 PHE A N 1
ATOM 738 C CA . PHE A 1 97 ? 3.893 -3.191 4.116 1.00 66.31 97 PHE A CA 1
ATOM 739 C C . PHE A 1 97 ? 4.823 -3.858 5.144 1.00 66.31 97 PHE A C 1
ATOM 741 O O . PHE A 1 97 ? 6.040 -3.762 4.992 1.00 66.31 97 PHE A O 1
ATOM 748 N N . ALA A 1 98 ? 4.274 -4.554 6.154 1.00 63.84 98 ALA A N 1
ATOM 749 C CA . ALA A 1 98 ? 5.014 -5.178 7.254 1.00 63.84 98 ALA A CA 1
ATOM 750 C C . ALA A 1 98 ? 6.264 -5.933 6.778 1.00 63.84 98 ALA A C 1
ATOM 752 O O . ALA A 1 98 ? 7.378 -5.625 7.208 1.00 63.84 98 ALA A O 1
ATOM 753 N N . PRO A 1 99 ? 6.115 -6.864 5.823 1.00 60.69 99 PRO A N 1
ATOM 754 C CA . PRO A 1 99 ? 7.213 -7.747 5.471 1.00 60.69 99 PRO A CA 1
ATOM 755 C C . PRO A 1 99 ? 8.318 -7.068 4.641 1.00 60.69 99 PRO A C 1
ATOM 757 O O . PRO A 1 99 ? 9.385 -7.650 4.479 1.00 60.69 99 PRO A O 1
ATOM 760 N N . HIS A 1 100 ? 8.078 -5.865 4.098 1.00 63.12 100 HIS A N 1
ATOM 761 C CA . HIS A 1 100 ? 9.060 -5.110 3.304 1.00 63.12 100 HIS A CA 1
ATOM 762 C C . HIS A 1 100 ? 9.953 -4.196 4.154 1.00 63.12 100 HIS A C 1
ATOM 764 O O . HIS A 1 100 ? 10.999 -3.750 3.696 1.00 63.12 100 HIS A O 1
ATOM 770 N N . PHE A 1 101 ? 9.542 -3.918 5.388 1.00 57.03 101 PHE A N 1
ATOM 771 C CA . PHE A 1 101 ? 10.248 -3.044 6.326 1.00 57.03 101 PHE A CA 1
ATOM 772 C C . PHE A 1 101 ? 10.749 -3.819 7.560 1.00 57.03 101 PHE A C 1
ATOM 774 O O . PHE A 1 101 ? 10.942 -3.220 8.615 1.00 57.03 101 PHE A O 1
ATOM 781 N N . ASP A 1 102 ? 10.914 -5.143 7.439 1.00 53.59 102 ASP A N 1
ATOM 782 C CA . ASP A 1 102 ? 11.328 -6.043 8.528 1.00 53.59 102 ASP A CA 1
ATOM 783 C C . ASP A 1 102 ? 10.456 -5.912 9.792 1.00 53.59 102 ASP A C 1
ATOM 785 O O . ASP A 1 102 ? 10.926 -5.972 10.928 1.00 53.59 102 ASP A O 1
ATOM 789 N N . PHE A 1 103 ? 9.149 -5.710 9.609 1.00 55.44 103 PHE A N 1
ATOM 790 C CA . PHE A 1 103 ? 8.210 -5.691 10.721 1.00 55.44 103 PHE A CA 1
ATOM 791 C C . PHE A 1 103 ? 7.797 -7.125 11.084 1.00 55.44 103 PHE A C 1
ATOM 793 O O . PHE A 1 103 ? 7.162 -7.819 10.285 1.00 55.44 103 PHE A O 1
ATOM 800 N N . ASP A 1 104 ? 8.104 -7.559 12.310 1.00 53.44 104 ASP A N 1
ATOM 801 C CA . ASP A 1 104 ? 7.617 -8.828 12.854 1.00 53.44 104 ASP A CA 1
ATOM 802 C C . ASP A 1 104 ? 6.084 -8.824 12.897 1.00 53.44 104 ASP A C 1
ATOM 804 O O . ASP A 1 104 ? 5.447 -8.060 13.625 1.00 53.44 104 ASP A O 1
ATOM 808 N N . PHE A 1 105 ? 5.454 -9.674 12.085 1.00 53.28 105 PHE A N 1
ATOM 809 C CA . PHE A 1 105 ? 3.999 -9.752 12.038 1.00 53.28 105 PHE A CA 1
ATOM 810 C C . PHE A 1 105 ? 3.452 -10.287 13.364 1.00 53.28 105 PHE A C 1
ATOM 812 O O . PHE A 1 105 ? 3.485 -11.488 13.644 1.00 53.28 105 PHE A O 1
ATOM 819 N N . ASN A 1 106 ? 2.892 -9.388 14.169 1.00 60.03 106 ASN A N 1
ATOM 820 C CA . ASN A 1 106 ? 2.240 -9.750 15.412 1.00 60.03 106 ASN A CA 1
ATOM 821 C C . ASN A 1 106 ? 0.719 -9.880 15.222 1.00 60.03 106 ASN A C 1
ATOM 823 O O . ASN A 1 106 ? 0.003 -8.885 15.077 1.00 60.03 106 ASN A O 1
ATOM 827 N N . SER A 1 107 ? 0.207 -11.112 15.295 1.00 57.25 107 SER A N 1
ATOM 828 C CA . SER A 1 107 ? -1.231 -11.416 15.230 1.00 57.25 107 SER A CA 1
ATOM 829 C C . SER A 1 107 ? -2.053 -10.685 16.302 1.00 57.25 107 SER A C 1
ATOM 831 O O . SER A 1 107 ? -3.228 -10.389 16.074 1.00 57.25 107 SER A O 1
ATOM 833 N N . TYR A 1 108 ? -1.443 -10.310 17.433 1.00 55.94 108 TYR A N 1
ATOM 834 C CA . TYR A 1 108 ? -2.094 -9.516 18.477 1.00 55.94 108 TYR A CA 1
ATOM 835 C C . TYR A 1 108 ? -2.443 -8.105 18.006 1.00 55.94 108 TYR A C 1
ATOM 837 O O . TYR A 1 108 ? -3.483 -7.574 18.393 1.00 55.94 108 TYR A O 1
ATOM 845 N N . ALA A 1 109 ? -1.639 -7.511 17.127 1.00 54.84 109 ALA A N 1
ATOM 846 C CA . ALA A 1 109 ? -1.934 -6.190 16.597 1.00 54.84 109 ALA A CA 1
ATOM 847 C C . ALA A 1 109 ? -3.133 -6.232 15.619 1.00 54.84 109 ALA A C 1
ATOM 849 O O . ALA A 1 109 ? -3.896 -5.270 15.528 1.00 54.84 109 ALA A O 1
ATOM 850 N N . ALA A 1 110 ? -3.379 -7.375 14.960 1.00 56.38 110 ALA A N 1
ATOM 851 C CA . ALA A 1 110 ? -4.516 -7.529 14.049 1.00 56.38 110 ALA A CA 1
ATOM 852 C C . ALA A 1 110 ? -5.833 -7.547 14.820 1.00 56.38 110 ALA A C 1
ATOM 854 O O . ALA A 1 110 ? -6.821 -6.917 14.434 1.00 56.38 110 ALA A O 1
ATOM 855 N N . VAL A 1 111 ? -5.800 -8.201 15.980 1.00 57.50 111 VAL A N 1
ATOM 856 C CA . VAL A 1 111 ? -6.891 -8.195 16.951 1.00 57.50 111 VAL A CA 1
ATOM 857 C C . VAL A 1 111 ? -7.113 -6.791 17.515 1.00 57.50 111 VAL A C 1
ATOM 859 O O . VAL A 1 111 ? -8.266 -6.386 17.618 1.00 57.50 111 VAL A O 1
ATOM 862 N N . VAL A 1 112 ? -6.057 -6.018 17.808 1.00 58.00 112 VAL A N 1
ATOM 863 C CA . VAL A 1 112 ? -6.173 -4.621 18.285 1.00 58.00 112 VAL A CA 1
ATOM 864 C C . VAL A 1 112 ? -7.027 -3.781 17.334 1.00 58.00 112 VAL A C 1
ATOM 866 O O . VAL A 1 112 ? -7.882 -3.038 17.797 1.00 58.00 112 VAL A O 1
ATOM 869 N N . VAL A 1 113 ? -6.884 -3.934 16.018 1.00 55.69 113 VAL A N 1
ATOM 870 C CA . VAL A 1 113 ? -7.601 -3.081 15.053 1.00 55.69 113 VAL A CA 1
ATOM 871 C C . VAL A 1 113 ? -9.015 -3.522 14.750 1.00 55.69 113 VAL A C 1
ATOM 873 O O . VAL A 1 113 ? -9.904 -2.676 14.637 1.00 55.69 113 VAL A O 1
ATOM 876 N N . ILE A 1 114 ? -9.263 -4.829 14.742 1.00 55.59 114 ILE A N 1
ATOM 877 C CA . ILE A 1 114 ? -10.635 -5.342 14.732 1.00 55.59 114 ILE A CA 1
ATOM 878 C C . ILE A 1 114 ? -11.358 -4.886 16.013 1.00 55.59 114 ILE A C 1
ATOM 880 O O . ILE A 1 114 ? -12.487 -4.399 15.952 1.00 55.59 114 ILE A O 1
ATOM 884 N N . CYS A 1 115 ? -10.687 -4.962 17.165 1.00 53.66 115 CYS A N 1
ATOM 885 C CA . CYS A 1 115 ? -11.234 -4.556 18.458 1.00 53.66 115 CYS A CA 1
ATOM 886 C C . CYS A 1 115 ? -11.323 -3.038 18.652 1.00 53.66 115 CYS A C 1
ATOM 888 O O . CYS A 1 115 ? -12.142 -2.623 19.461 1.00 53.66 115 CYS A O 1
ATOM 890 N N . ALA A 1 116 ? -10.539 -2.220 17.944 1.00 55.75 116 ALA A N 1
ATOM 891 C CA . ALA A 1 116 ? -10.620 -0.755 17.978 1.00 55.75 116 ALA A CA 1
ATOM 892 C C . ALA A 1 116 ? -11.754 -0.218 17.085 1.00 55.75 116 ALA A C 1
ATOM 894 O O . ALA A 1 116 ? -12.442 0.733 17.458 1.00 55.75 116 ALA A O 1
ATOM 895 N N . GLY A 1 117 ? -12.013 -0.861 15.938 1.00 55.38 117 GLY A N 1
ATOM 896 C CA . GLY A 1 117 ? -13.078 -0.464 15.007 1.00 55.38 117 GLY A CA 1
ATOM 897 C C . GLY A 1 117 ? -14.495 -0.610 15.572 1.00 55.38 117 GLY A C 1
ATOM 898 O O . GLY A 1 117 ? -15.356 0.240 15.349 1.00 55.38 117 GLY A O 1
ATOM 899 N N . ILE A 1 118 ? -14.742 -1.666 16.347 1.00 57.69 118 ILE A N 1
ATOM 900 C CA . ILE A 1 118 ? -16.064 -1.985 16.909 1.00 57.69 118 ILE A CA 1
ATOM 901 C C . ILE A 1 118 ? -16.544 -0.944 17.952 1.00 57.69 118 ILE A C 1
ATOM 903 O O . ILE A 1 118 ? -17.688 -0.494 17.844 1.00 57.69 118 ILE A O 1
ATOM 907 N N . PRO A 1 119 ? -15.732 -0.499 18.935 1.00 56.22 119 PRO A N 1
ATOM 908 C CA . PRO A 1 119 ? -16.127 0.552 19.867 1.00 56.22 119 PRO A CA 1
ATOM 909 C C . PRO A 1 119 ? -16.468 1.873 19.174 1.00 56.22 119 PRO A C 1
ATOM 911 O O . PRO A 1 119 ? -17.436 2.508 19.584 1.00 56.22 119 PRO A O 1
ATOM 914 N N . ALA A 1 120 ? -15.762 2.263 18.105 1.00 55.03 120 ALA A N 1
ATOM 915 C CA . ALA A 1 120 ? -16.089 3.476 17.347 1.00 55.03 120 ALA A CA 1
ATOM 916 C C . ALA A 1 120 ? -17.507 3.420 16.743 1.00 55.03 120 ALA A C 1
ATOM 918 O O . ALA A 1 120 ? -18.251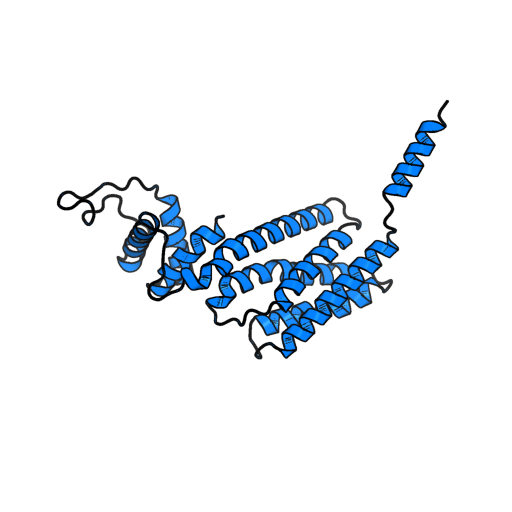 4.400 16.803 1.00 55.03 120 ALA A O 1
ATOM 919 N N . VAL A 1 121 ? -17.928 2.249 16.245 1.00 55.97 121 VAL A N 1
ATOM 920 C CA . VAL A 1 121 ? -19.296 2.026 15.742 1.00 55.97 121 VAL A CA 1
ATOM 921 C C . VAL A 1 121 ? -20.328 2.159 16.867 1.00 55.97 121 VAL A C 1
ATOM 923 O O . VAL A 1 121 ? -21.353 2.814 16.681 1.00 55.97 121 VAL A O 1
ATOM 926 N N . TYR A 1 122 ? -20.066 1.605 18.055 1.00 54.47 122 TYR A N 1
ATOM 927 C CA . TYR A 1 122 ? -21.001 1.692 19.188 1.00 54.47 122 TYR A CA 1
ATOM 928 C C . TYR A 1 122 ? -21.059 3.080 19.842 1.00 54.47 122 TYR A C 1
ATOM 930 O O . TYR A 1 122 ? -22.116 3.474 20.342 1.00 54.47 122 TYR A O 1
ATOM 938 N N . LEU A 1 123 ? -19.953 3.827 19.817 1.00 53.69 123 LEU A N 1
ATOM 939 C CA . LEU A 1 123 ? -19.850 5.192 20.344 1.00 53.69 123 LEU A CA 1
ATOM 940 C C . LEU A 1 123 ? -20.463 6.245 19.406 1.00 53.69 123 LEU A C 1
ATOM 942 O O . LEU A 1 123 ? -20.826 7.325 19.864 1.00 53.69 123 LEU A O 1
ATOM 946 N N . SER A 1 124 ? -20.672 5.917 18.126 1.00 51.50 124 SER A N 1
ATOM 947 C CA . SER A 1 124 ? -21.312 6.795 17.130 1.00 51.50 124 SER A CA 1
ATOM 948 C C . SER A 1 124 ? -22.809 7.085 17.368 1.00 51.50 124 SER A C 1
ATOM 950 O O . SER A 1 124 ? -23.435 7.821 16.612 1.00 51.50 124 SER A O 1
ATOM 952 N N . GLY A 1 125 ? -23.404 6.542 18.434 1.00 46.22 125 GLY A N 1
ATOM 953 C CA . GLY A 1 125 ? -24.802 6.776 18.809 1.00 46.22 125 GLY A CA 1
ATOM 954 C C . GLY A 1 125 ? -25.090 8.095 19.545 1.00 46.22 125 GLY A C 1
ATOM 955 O O . GLY A 1 125 ? -26.155 8.200 20.146 1.00 46.22 125 GLY A O 1
ATOM 956 N N . PHE A 1 126 ? -24.174 9.070 19.548 1.00 46.66 126 PHE A N 1
ATOM 957 C CA . PHE A 1 126 ? -24.238 10.279 20.386 1.00 46.66 126 PHE A CA 1
ATOM 958 C C . PHE A 1 126 ? -23.963 11.586 19.601 1.00 46.66 126 PHE A C 1
ATOM 960 O O . PHE A 1 126 ? -23.304 11.571 18.565 1.00 46.66 126 PHE A O 1
ATOM 967 N N . PRO A 1 127 ? -24.415 12.747 20.108 1.00 44.41 127 PRO A N 1
ATOM 968 C CA . PRO A 1 127 ? -25.629 13.477 19.752 1.00 44.41 127 PRO A CA 1
ATOM 969 C C . PRO A 1 127 ? -25.437 14.517 18.618 1.00 44.41 127 PRO A C 1
ATOM 971 O O . PRO A 1 127 ? -26.031 15.590 18.671 1.00 44.41 127 PRO A O 1
ATOM 974 N N . ASP A 1 128 ? -24.618 14.238 17.598 1.00 46.72 128 ASP A N 1
ATOM 975 C CA . ASP A 1 128 ? -24.619 15.032 16.355 1.00 46.72 128 ASP A CA 1
ATOM 976 C C . ASP A 1 128 ? -24.878 14.111 15.155 1.00 46.72 128 ASP A C 1
ATOM 978 O O . ASP A 1 128 ? -23.967 13.495 14.593 1.00 46.72 128 ASP A O 1
ATOM 982 N N . GLU A 1 129 ? -26.158 13.971 14.791 1.00 48.94 129 GLU A N 1
ATOM 983 C CA . GLU A 1 129 ? -26.669 12.977 13.830 1.00 48.94 129 GLU A CA 1
ATOM 984 C C . GLU A 1 129 ? -25.979 13.036 12.448 1.00 48.94 129 GLU A C 1
ATOM 986 O O . GLU A 1 129 ? -25.994 12.059 11.689 1.00 48.94 129 GLU A O 1
ATOM 991 N N . ARG A 1 130 ? -25.322 14.155 12.108 1.00 49.97 130 ARG A N 1
ATOM 992 C CA . ARG A 1 130 ? -24.598 14.328 10.835 1.00 49.97 130 ARG A CA 1
ATOM 993 C C . ARG A 1 130 ? -23.103 14.019 10.912 1.00 49.97 130 ARG A C 1
ATOM 995 O O . ARG A 1 130 ? -22.547 13.563 9.915 1.00 49.97 130 ARG A O 1
ATOM 1002 N N . GLY A 1 131 ? -22.447 14.289 12.040 1.00 50.75 131 GLY A N 1
ATOM 1003 C CA . GLY A 1 131 ? -21.010 14.052 12.218 1.00 50.75 131 GLY A CA 1
ATOM 1004 C C . GLY A 1 131 ? -20.704 12.592 12.543 1.00 50.75 131 GLY A C 1
ATOM 1005 O O . GLY A 1 131 ? -19.850 11.973 11.906 1.00 50.75 131 GLY A O 1
ATOM 1006 N N . ALA A 1 132 ? -21.476 12.013 13.466 1.00 52.91 132 ALA A N 1
ATOM 1007 C CA . ALA A 1 132 ? -21.281 10.640 13.922 1.00 52.91 132 ALA A CA 1
ATOM 1008 C C . ALA A 1 132 ? -21.564 9.602 12.819 1.00 52.91 132 ALA A C 1
ATOM 1010 O O . ALA A 1 132 ? -20.856 8.606 12.702 1.00 52.91 132 ALA A O 1
ATOM 1011 N N . SER A 1 133 ? -22.538 9.868 11.940 1.00 58.22 133 SER A N 1
ATOM 1012 C CA . SER A 1 133 ? -22.862 8.991 10.806 1.00 58.22 133 SER A CA 1
ATOM 1013 C C . SER A 1 133 ? -21.758 8.952 9.744 1.00 58.22 133 SER A C 1
ATO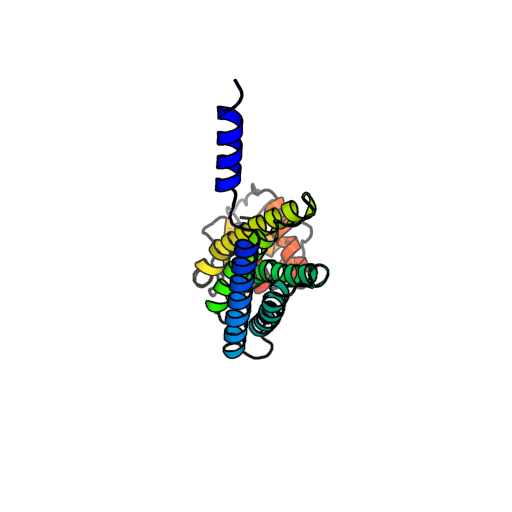M 1015 O O . SER A 1 133 ? -21.442 7.884 9.221 1.00 58.22 133 SER A O 1
ATOM 1017 N N . ARG A 1 134 ? -21.122 10.094 9.453 1.00 60.34 134 ARG A N 1
ATOM 1018 C CA . ARG A 1 134 ? -20.005 10.176 8.495 1.00 60.34 134 ARG A CA 1
ATOM 1019 C C . ARG A 1 134 ? -18.783 9.417 8.981 1.00 60.34 134 ARG A C 1
ATOM 1021 O O . ARG A 1 134 ? -18.142 8.736 8.185 1.00 60.34 134 ARG A O 1
ATOM 1028 N N . LEU A 1 135 ? -18.494 9.513 10.274 1.00 60.72 135 LEU A N 1
ATOM 1029 C CA . LEU A 1 135 ? -17.362 8.824 10.869 1.00 60.72 135 LEU A CA 1
ATOM 1030 C C . LEU A 1 135 ? -17.544 7.302 10.847 1.00 60.72 135 LEU A C 1
ATOM 1032 O O . LEU A 1 135 ? -16.633 6.571 10.468 1.00 60.72 135 LEU A O 1
ATOM 1036 N N . THR A 1 136 ? -18.740 6.816 11.173 1.00 66.38 136 THR A N 1
ATOM 1037 C CA . THR A 1 136 ? -19.042 5.382 11.088 1.00 66.38 136 THR A CA 1
ATOM 1038 C C . THR A 1 136 ? -18.891 4.864 9.662 1.00 66.38 136 THR A C 1
ATOM 1040 O O . THR A 1 136 ? -18.282 3.817 9.454 1.00 66.38 136 THR A O 1
ATOM 1043 N N . VAL A 1 137 ? -19.384 5.611 8.668 1.00 69.06 137 VAL A N 1
ATOM 1044 C CA . VAL A 1 137 ? -19.209 5.252 7.252 1.00 69.06 137 VAL A CA 1
ATOM 1045 C C . VAL A 1 137 ? -17.730 5.238 6.866 1.00 69.06 137 VAL A C 1
ATOM 1047 O O . VAL A 1 137 ? -17.284 4.276 6.248 1.00 69.06 137 VAL A O 1
ATOM 1050 N N . PHE A 1 138 ? -16.960 6.254 7.262 1.00 71.31 138 PHE A N 1
ATOM 1051 C CA . PHE A 1 138 ? -15.519 6.303 7.016 1.00 71.31 138 PHE A CA 1
ATOM 1052 C C . PHE A 1 138 ? -14.800 5.087 7.612 1.00 71.31 138 PHE A C 1
ATOM 1054 O O . PHE A 1 138 ? -14.060 4.415 6.901 1.00 71.31 138 PHE A O 1
ATOM 1061 N N . ASN A 1 139 ? -15.079 4.746 8.872 1.00 68.25 139 ASN A N 1
ATOM 1062 C CA . ASN A 1 139 ? -14.465 3.603 9.550 1.00 68.25 139 ASN A CA 1
ATOM 1063 C C . ASN A 1 139 ? -14.804 2.272 8.871 1.00 68.25 139 ASN A C 1
ATOM 1065 O O . ASN A 1 139 ? -13.935 1.416 8.730 1.00 68.25 139 ASN A O 1
ATOM 1069 N N . ILE A 1 140 ? -16.050 2.099 8.419 1.00 71.81 140 ILE A N 1
ATOM 1070 C CA . ILE A 1 140 ? -16.457 0.900 7.676 1.00 71.81 140 ILE A CA 1
ATOM 1071 C C . ILE A 1 140 ? -15.712 0.821 6.339 1.00 71.81 140 ILE A C 1
ATOM 1073 O O . ILE A 1 140 ? -15.153 -0.225 6.016 1.00 71.81 140 ILE A O 1
ATOM 1077 N N . LEU A 1 141 ? -15.671 1.915 5.571 1.00 77.44 141 LEU A N 1
ATOM 1078 C CA . LEU A 1 141 ? -14.954 1.957 4.292 1.00 77.44 141 LEU A CA 1
ATOM 1079 C C . LEU A 1 141 ? -13.459 1.704 4.479 1.00 77.44 141 LEU A C 1
ATOM 1081 O O . LEU A 1 141 ? -12.858 0.966 3.702 1.00 77.44 141 LEU A O 1
ATOM 1085 N N . TRP A 1 142 ? -12.875 2.263 5.535 1.00 74.12 142 TRP A N 1
ATOM 1086 C CA . TRP A 1 142 ? -11.474 2.063 5.856 1.00 74.12 142 TRP A CA 1
ATOM 1087 C C . TRP A 1 142 ? -11.174 0.626 6.284 1.00 74.12 142 TRP A C 1
ATOM 1089 O O . TRP A 1 142 ? -10.174 0.054 5.860 1.00 74.12 142 TRP A O 1
ATOM 1099 N N . ALA A 1 143 ? -12.055 0.003 7.069 1.00 71.44 143 ALA A N 1
ATOM 1100 C CA . ALA A 1 143 ? -11.930 -1.409 7.415 1.00 71.44 143 ALA A CA 1
ATOM 1101 C C . ALA A 1 143 ? -12.000 -2.299 6.165 1.00 71.44 143 ALA A C 1
ATOM 1103 O O . ALA A 1 143 ? -11.190 -3.213 6.020 1.00 71.44 143 ALA A O 1
ATOM 1104 N N . ILE A 1 144 ? -12.917 -2.007 5.234 1.00 79.12 144 ILE A N 1
ATOM 1105 C CA . ILE A 1 144 ? -13.008 -2.715 3.948 1.00 79.12 144 ILE A CA 1
ATOM 1106 C C . ILE A 1 144 ? -11.714 -2.538 3.148 1.00 79.12 144 ILE A C 1
ATOM 1108 O O . ILE A 1 144 ? -11.155 -3.532 2.693 1.00 79.12 144 ILE A O 1
ATOM 1112 N N . PHE A 1 145 ? -11.216 -1.305 3.021 1.00 81.19 145 PHE A N 1
ATOM 1113 C CA . PHE A 1 145 ? -9.948 -1.008 2.348 1.00 81.19 145 PHE A CA 1
ATOM 1114 C C . PHE A 1 145 ? -8.772 -1.751 2.996 1.00 81.19 145 PHE A C 1
ATOM 1116 O O . PHE A 1 145 ? -7.974 -2.377 2.307 1.00 81.19 145 PHE A O 1
ATOM 1123 N N . GLY A 1 146 ? -8.694 -1.750 4.325 1.00 75.19 146 GLY A N 1
ATOM 1124 C CA . GLY A 1 146 ? -7.638 -2.431 5.061 1.00 75.19 146 GLY A CA 1
ATOM 1125 C C . GLY A 1 146 ? -7.655 -3.948 4.884 1.00 75.19 146 GLY A C 1
ATOM 1126 O O . GLY A 1 146 ? -6.607 -4.553 4.670 1.00 75.19 146 GLY A O 1
ATOM 1127 N N . ILE A 1 147 ? -8.840 -4.565 4.919 1.00 76.94 147 ILE A N 1
ATOM 1128 C CA . ILE A 1 147 ? -9.008 -6.000 4.647 1.00 76.94 147 ILE A CA 1
ATOM 1129 C C . ILE A 1 147 ? -8.639 -6.309 3.189 1.00 76.94 147 ILE A C 1
ATOM 1131 O O . ILE A 1 147 ? -7.917 -7.271 2.932 1.00 76.94 147 ILE A O 1
ATOM 1135 N N . ALA A 1 148 ? -9.103 -5.493 2.242 1.00 82.62 148 ALA A N 1
ATOM 1136 C CA . ALA A 1 148 ? -8.790 -5.617 0.821 1.00 82.62 148 ALA A CA 1
ATOM 1137 C C . ALA A 1 148 ? -7.276 -5.565 0.561 1.00 82.62 148 ALA A C 1
ATOM 1139 O O . ALA A 1 148 ? -6.738 -6.442 -0.123 1.00 82.62 148 ALA A O 1
ATOM 1140 N N . LEU A 1 149 ? -6.589 -4.592 1.161 1.00 82.44 149 LEU A N 1
ATOM 1141 C CA . LEU A 1 149 ? -5.146 -4.429 1.045 1.00 82.44 149 LEU A CA 1
ATOM 1142 C C . LEU A 1 149 ? -4.403 -5.599 1.702 1.00 82.44 149 LEU A C 1
ATOM 1144 O O . LEU A 1 149 ? -3.515 -6.177 1.083 1.00 82.44 149 LEU A O 1
ATOM 1148 N N . PHE A 1 150 ? -4.817 -6.034 2.896 1.00 77.25 150 PHE A N 1
ATOM 1149 C CA . PHE A 1 150 ? -4.224 -7.190 3.576 1.00 77.25 150 PHE A CA 1
ATOM 1150 C C . PHE A 1 150 ? -4.294 -8.465 2.721 1.00 77.25 150 PHE A C 1
ATOM 1152 O O . PHE A 1 150 ? -3.297 -9.173 2.556 1.00 77.25 150 PHE A O 1
ATOM 1159 N N . LEU A 1 151 ? -5.455 -8.744 2.124 1.00 82.62 151 LEU A N 1
ATOM 1160 C CA . LEU A 1 151 ? -5.646 -9.920 1.273 1.00 82.62 151 LEU A CA 1
ATOM 1161 C C . LEU A 1 151 ? -4.782 -9.882 0.003 1.00 82.62 151 LEU A C 1
ATOM 1163 O O . LEU A 1 151 ? -4.383 -10.940 -0.483 1.00 82.62 151 LEU A O 1
ATOM 1167 N N . ARG A 1 152 ? -4.492 -8.691 -0.536 1.00 85.88 152 ARG A N 1
ATOM 1168 C CA . ARG A 1 152 ? -3.780 -8.521 -1.816 1.00 85.88 152 ARG A CA 1
ATOM 1169 C C . ARG A 1 152 ? -2.290 -8.224 -1.687 1.00 85.88 152 ARG A C 1
ATOM 1171 O O . ARG A 1 152 ? -1.554 -8.518 -2.619 1.00 85.88 152 ARG A O 1
ATOM 1178 N N . ALA A 1 153 ? -1.847 -7.669 -0.565 1.00 84.81 153 ALA A N 1
ATOM 1179 C CA . ALA A 1 153 ? -0.458 -7.286 -0.331 1.00 84.81 153 ALA A CA 1
ATOM 1180 C C . ALA A 1 153 ? 0.258 -8.278 0.595 1.00 84.81 153 ALA A C 1
ATOM 1182 O O . ALA A 1 153 ? 1.328 -8.781 0.261 1.00 84.81 153 ALA A O 1
ATOM 1183 N N . PHE A 1 154 ? -0.357 -8.615 1.734 1.00 80.44 154 PHE A N 1
ATOM 1184 C CA . PHE A 1 154 ? 0.287 -9.429 2.765 1.00 80.44 154 PHE A CA 1
ATOM 1185 C C . PHE A 1 154 ? 0.251 -10.927 2.439 1.00 80.44 154 PHE A C 1
ATOM 1187 O O . PHE A 1 154 ? 1.280 -11.600 2.466 1.00 80.44 154 PHE A O 1
ATOM 1194 N N . LEU A 1 155 ? -0.920 -11.470 2.088 1.00 81.12 155 LEU A N 1
ATOM 1195 C CA . LEU A 1 155 ? -1.073 -12.908 1.835 1.00 81.12 155 LEU A CA 1
ATOM 1196 C C . LEU A 1 155 ? -0.192 -13.444 0.679 1.00 81.12 155 LEU A C 1
ATOM 1198 O O . LEU A 1 155 ? 0.407 -14.510 0.843 1.00 81.12 155 LEU A O 1
ATOM 1202 N N . PRO A 1 156 ? -0.061 -12.753 -0.475 1.00 86.62 156 PRO A N 1
ATOM 1203 C CA . PRO A 1 156 ? 0.810 -13.209 -1.556 1.00 86.62 156 PRO A CA 1
ATOM 1204 C C . PRO A 1 156 ? 2.280 -12.789 -1.391 1.00 86.62 156 PRO A C 1
ATOM 1206 O O . PRO A 1 156 ? 3.102 -13.201 -2.213 1.00 86.62 156 PRO A O 1
ATOM 1209 N N . TYR A 1 157 ? 2.635 -12.033 -0.343 1.00 84.56 157 TYR A N 1
ATOM 1210 C CA . TYR A 1 157 ? 3.979 -11.484 -0.127 1.00 84.56 157 TYR A CA 1
ATOM 1211 C C . TYR A 1 157 ? 5.130 -12.479 -0.382 1.00 84.56 157 TYR A C 1
ATOM 1213 O O . TYR A 1 157 ? 5.967 -12.186 -1.237 1.00 84.56 157 TYR A O 1
ATOM 1221 N N . PRO A 1 158 ? 5.173 -13.685 0.233 1.00 84.25 158 PRO A N 1
ATOM 1222 C CA . PRO A 1 158 ? 6.298 -14.615 0.056 1.00 84.25 158 PRO A CA 1
ATOM 1223 C C . PRO A 1 158 ? 6.406 -15.208 -1.358 1.00 84.25 158 PRO A C 1
ATOM 1225 O O . PRO A 1 158 ? 7.397 -15.862 -1.693 1.00 84.25 158 PRO A O 1
ATOM 1228 N N . ASN A 1 159 ? 5.378 -15.048 -2.191 1.00 87.19 159 ASN A N 1
ATOM 1229 C CA . ASN A 1 159 ? 5.391 -15.490 -3.583 1.00 87.19 159 ASN A CA 1
ATOM 1230 C C . ASN A 1 159 ? 5.775 -14.360 -4.543 1.00 87.19 159 ASN A C 1
ATOM 1232 O O . ASN A 1 159 ? 6.387 -14.653 -5.570 1.00 87.19 159 ASN A O 1
ATOM 1236 N N . VAL A 1 160 ? 5.439 -13.113 -4.201 1.00 89.25 160 VAL A N 1
ATOM 1237 C CA . VAL A 1 160 ? 5.712 -11.913 -5.008 1.00 89.25 160 VAL A CA 1
ATOM 1238 C C . VAL A 1 160 ? 7.116 -11.376 -4.733 1.00 89.25 160 VAL A C 1
ATOM 1240 O O . VAL A 1 160 ? 7.917 -11.251 -5.657 1.00 89.25 160 VAL A O 1
ATOM 1243 N N . PHE A 1 161 ? 7.455 -11.127 -3.468 1.00 86.88 161 PHE A N 1
ATOM 1244 C CA . PHE A 1 161 ? 8.753 -10.586 -3.059 1.00 86.88 161 PHE A CA 1
ATOM 1245 C C . PHE A 1 161 ? 9.778 -11.711 -2.899 1.00 86.88 161 PHE A C 1
ATOM 1247 O O . PHE A 1 161 ? 10.111 -12.150 -1.799 1.00 86.88 161 PHE A O 1
ATOM 1254 N N . ARG A 1 162 ? 10.248 -12.215 -4.040 1.00 85.00 162 ARG A N 1
ATOM 1255 C CA . ARG A 1 162 ? 11.427 -13.084 -4.157 1.00 85.00 162 ARG A CA 1
ATOM 1256 C C . ARG A 1 162 ? 12.509 -12.347 -4.941 1.00 85.00 162 ARG A C 1
ATOM 1258 O O . ARG A 1 162 ? 12.272 -11.248 -5.422 1.00 85.00 162 ARG A O 1
ATOM 1265 N N . GLU A 1 163 ? 13.682 -12.950 -5.085 1.00 82.75 163 GLU A N 1
ATOM 1266 C CA . GLU A 1 163 ? 14.721 -12.445 -5.986 1.00 82.75 163 GLU A CA 1
ATOM 1267 C C . GLU A 1 163 ? 14.677 -13.224 -7.317 1.00 82.75 163 GLU A C 1
ATOM 1269 O O . GLU A 1 163 ? 14.943 -14.433 -7.314 1.00 82.75 163 GLU A O 1
ATOM 1274 N N . PRO A 1 164 ? 14.328 -12.594 -8.459 1.00 83.06 164 PRO A N 1
ATOM 1275 C CA . PRO A 1 164 ? 13.743 -11.252 -8.618 1.00 83.06 164 PRO A CA 1
ATOM 1276 C C . PRO A 1 164 ? 12.252 -11.205 -8.237 1.00 83.06 164 PRO A C 1
ATOM 1278 O O . PRO A 1 164 ? 11.602 -12.256 -8.124 1.00 83.06 164 PRO A O 1
ATOM 1281 N N . VAL A 1 165 ? 11.712 -9.988 -8.064 1.00 88.44 165 VAL A N 1
ATOM 1282 C CA . VAL A 1 165 ? 10.290 -9.777 -7.747 1.00 88.44 165 VAL A CA 1
ATOM 1283 C C . VAL A 1 165 ? 9.439 -10.396 -8.851 1.00 88.44 165 VAL A C 1
ATOM 1285 O O . VAL A 1 165 ? 9.682 -10.211 -10.044 1.00 88.44 165 VAL A O 1
ATOM 1288 N N . ARG A 1 166 ? 8.463 -11.210 -8.449 1.00 89.56 166 ARG A N 1
ATOM 1289 C CA . ARG A 1 166 ? 7.653 -12.006 -9.367 1.00 89.56 166 ARG A CA 1
ATOM 1290 C C . ARG A 1 166 ? 6.348 -11.301 -9.665 1.00 89.56 166 ARG A C 1
ATOM 1292 O O . ARG A 1 166 ? 5.448 -11.252 -8.829 1.00 89.56 166 ARG A O 1
ATOM 1299 N N . TYR A 1 167 ? 6.233 -10.842 -10.898 1.00 87.06 167 TYR A N 1
ATOM 1300 C CA . TYR A 1 167 ? 4.981 -10.350 -11.441 1.00 87.06 167 TYR A CA 1
ATOM 1301 C C . TYR A 1 167 ? 4.091 -11.491 -11.932 1.00 87.06 167 TYR A C 1
ATOM 1303 O O . TYR A 1 167 ? 4.548 -12.614 -12.165 1.00 87.06 167 TYR A O 1
ATOM 1311 N N . GLY A 1 168 ? 2.803 -11.186 -12.111 1.00 82.44 168 GLY A N 1
ATOM 1312 C CA . GLY A 1 168 ? 1.919 -12.047 -12.889 1.00 82.44 168 GLY A CA 1
ATOM 1313 C C . GLY A 1 168 ? 2.463 -12.260 -14.312 1.00 82.44 168 GLY A C 1
ATOM 1314 O O . GLY A 1 168 ? 3.267 -11.453 -14.787 1.00 82.44 168 GLY A O 1
ATOM 1315 N N . PRO A 1 169 ? 2.061 -13.349 -14.985 1.00 76.12 169 PRO A N 1
ATOM 1316 C CA . PRO A 1 169 ? 2.584 -13.688 -16.304 1.00 76.12 169 PRO A CA 1
ATOM 1317 C C . PRO A 1 169 ? 2.244 -12.621 -17.358 1.00 76.12 169 PRO A C 1
ATOM 1319 O O . PRO A 1 169 ? 1.153 -12.055 -17.343 1.00 76.12 169 PRO A O 1
ATOM 1322 N N . ASP A 1 170 ? 3.188 -12.410 -18.278 1.00 86.12 170 ASP A N 1
ATOM 1323 C CA . ASP A 1 170 ? 3.081 -11.633 -19.522 1.00 86.12 170 ASP A CA 1
ATOM 1324 C C . ASP A 1 170 ? 2.839 -10.118 -19.361 1.00 86.12 170 ASP A C 1
ATOM 1326 O O . ASP A 1 170 ? 3.800 -9.341 -19.358 1.00 86.12 170 ASP A O 1
ATOM 1330 N N . ASP A 1 171 ? 1.585 -9.680 -19.225 1.00 91.44 171 ASP A N 1
ATOM 1331 C CA . ASP A 1 171 ? 1.217 -8.256 -19.284 1.00 91.44 171 ASP A CA 1
ATOM 1332 C C . ASP A 1 171 ? 1.867 -7.407 -18.174 1.00 91.44 171 ASP A C 1
ATOM 1334 O O . ASP A 1 171 ? 2.417 -6.343 -18.481 1.00 91.44 171 ASP A O 1
ATOM 1338 N N . PRO A 1 172 ? 1.888 -7.838 -16.893 1.00 92.25 172 PRO A N 1
ATOM 1339 C CA . PRO A 1 172 ? 2.516 -7.064 -15.825 1.00 92.25 172 PRO A CA 1
ATOM 1340 C C . PRO A 1 172 ? 4.011 -6.829 -16.057 1.00 92.25 172 PRO A C 1
ATOM 1342 O O . PRO A 1 172 ? 4.505 -5.735 -15.802 1.00 92.25 172 PRO A O 1
ATOM 1345 N N . VAL A 1 173 ? 4.728 -7.822 -16.594 1.00 92.06 173 VAL A N 1
ATOM 1346 C CA . VAL A 1 173 ? 6.158 -7.689 -16.919 1.00 92.06 173 VAL A CA 1
ATOM 1347 C C . VAL A 1 173 ? 6.361 -6.621 -17.992 1.00 92.06 173 VAL A C 1
ATOM 1349 O O . VAL A 1 173 ? 7.297 -5.822 -17.913 1.00 92.06 173 VAL A O 1
ATOM 1352 N N . TYR A 1 174 ? 5.460 -6.560 -18.975 1.00 93.62 174 TYR A N 1
ATOM 1353 C CA . TYR A 1 174 ? 5.518 -5.532 -20.004 1.00 93.62 174 TYR A CA 1
ATOM 1354 C C . TYR A 1 174 ? 5.212 -4.134 -19.450 1.00 93.62 174 TYR A C 1
ATOM 1356 O O . TYR A 1 174 ? 5.911 -3.183 -19.793 1.00 93.62 174 TYR A O 1
ATOM 1364 N N . HIS A 1 175 ? 4.245 -3.997 -18.538 1.00 94.69 175 HIS A N 1
ATOM 1365 C CA . HIS A 1 175 ? 4.015 -2.734 -17.825 1.00 94.69 175 HIS A CA 1
ATOM 1366 C C . HIS A 1 175 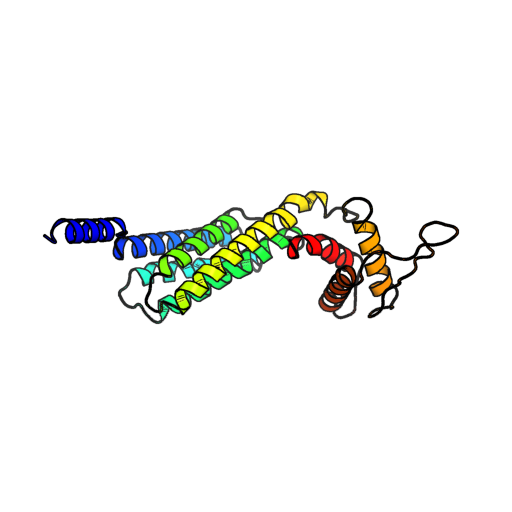? 5.266 -2.275 -17.063 1.00 94.69 175 HIS A C 1
ATOM 1368 O O . HIS A 1 175 ? 5.677 -1.121 -17.199 1.00 94.69 175 HIS A O 1
ATOM 1374 N N . MET A 1 176 ? 5.940 -3.179 -16.345 1.00 94.62 176 MET A N 1
ATOM 1375 C CA . MET A 1 176 ? 7.178 -2.846 -15.632 1.00 94.62 176 MET A CA 1
ATOM 1376 C C . MET A 1 176 ? 8.290 -2.395 -16.575 1.00 94.62 176 MET A C 1
ATOM 1378 O O . MET A 1 176 ? 8.930 -1.380 -16.313 1.00 94.62 176 MET A O 1
ATOM 1382 N N . ARG A 1 177 ? 8.448 -3.049 -17.730 1.00 93.62 177 ARG A N 1
ATOM 1383 C CA . ARG A 1 177 ? 9.383 -2.608 -18.774 1.00 93.62 177 ARG A CA 1
ATOM 1384 C C . ARG A 1 177 ? 9.136 -1.158 -19.213 1.00 93.62 177 ARG A C 1
ATOM 1386 O O . ARG A 1 177 ? 10.086 -0.422 -19.482 1.00 93.62 177 ARG A O 1
ATOM 1393 N N . LEU A 1 178 ? 7.876 -0.745 -19.327 1.00 94.75 178 LEU A N 1
ATOM 1394 C CA . LEU A 1 178 ? 7.517 0.618 -19.731 1.00 94.75 178 LEU A CA 1
ATOM 1395 C C . LEU A 1 178 ? 7.838 1.633 -18.636 1.00 94.75 178 LEU A C 1
ATOM 1397 O O . LEU A 1 178 ? 8.297 2.735 -18.940 1.00 94.75 178 LEU A O 1
ATOM 1401 N N . VAL A 1 179 ? 7.637 1.248 -17.378 1.00 95.19 179 VAL A N 1
ATOM 1402 C CA . VAL A 1 179 ? 8.008 2.062 -16.217 1.00 95.19 179 VAL A CA 1
ATOM 1403 C C . VAL A 1 179 ? 9.519 2.210 -16.104 1.00 95.19 179 VAL A C 1
ATOM 1405 O O . VAL A 1 179 ? 10.008 3.329 -15.956 1.00 95.19 179 VAL A O 1
ATOM 1408 N N . GLU A 1 180 ? 10.266 1.118 -16.256 1.00 94.69 180 GLU A N 1
ATOM 1409 C CA . GLU A 1 180 ? 11.729 1.138 -16.292 1.00 94.69 180 GLU A CA 1
ATOM 1410 C C . GLU A 1 180 ? 12.250 2.006 -17.438 1.00 94.69 180 GLU A C 1
ATOM 1412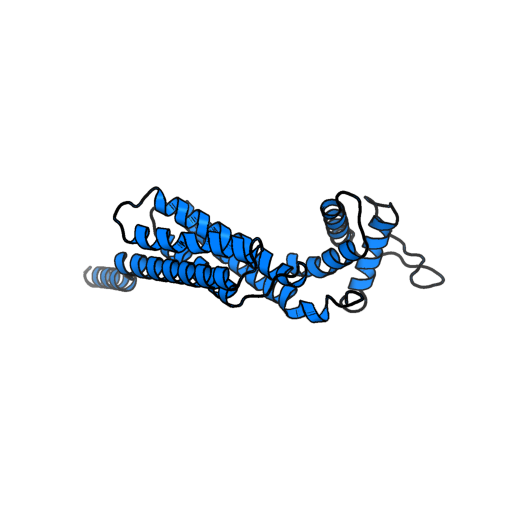 O O . GLU A 1 180 ? 13.124 2.843 -17.228 1.00 94.69 180 GLU A O 1
ATOM 1417 N N . ASN A 1 181 ? 11.684 1.873 -18.640 1.00 94.81 181 ASN A N 1
ATOM 1418 C CA . ASN A 1 181 ? 12.071 2.707 -19.774 1.00 94.81 181 ASN A CA 1
ATOM 1419 C C . ASN A 1 181 ? 11.845 4.204 -19.505 1.00 94.81 181 ASN A C 1
ATOM 1421 O O . ASN A 1 181 ? 12.680 5.021 -19.898 1.00 94.81 181 ASN A O 1
ATOM 1425 N N . ALA A 1 182 ? 10.741 4.562 -18.845 1.00 94.56 182 ALA A N 1
ATOM 1426 C CA . ALA A 1 182 ? 10.432 5.950 -18.524 1.00 94.56 182 ALA A CA 1
ATOM 1427 C C . ALA A 1 182 ? 11.345 6.521 -17.426 1.00 94.56 182 ALA A C 1
ATOM 1429 O O . ALA A 1 182 ? 11.831 7.643 -17.566 1.00 94.56 182 ALA A O 1
ATOM 1430 N N . LEU A 1 183 ? 11.575 5.763 -16.348 1.00 94.50 183 LEU A N 1
ATOM 1431 C CA . LEU A 1 183 ? 12.292 6.236 -15.157 1.00 94.50 183 LEU A CA 1
ATOM 1432 C C . LEU A 1 183 ? 13.807 6.069 -15.252 1.00 94.50 183 LEU A C 1
ATOM 1434 O O . LEU A 1 183 ? 14.532 6.991 -14.908 1.00 94.50 183 LEU A O 1
ATOM 1438 N N . LEU A 1 184 ? 14.286 4.912 -15.709 1.00 93.06 184 LEU A N 1
ATOM 1439 C CA . LEU A 1 184 ? 15.720 4.611 -15.793 1.00 93.06 184 LEU A CA 1
ATOM 1440 C C . LEU A 1 184 ? 16.334 5.062 -17.121 1.00 93.06 184 LEU A C 1
ATOM 1442 O O . LEU A 1 184 ? 17.550 5.169 -17.236 1.00 93.06 184 LEU A O 1
ATOM 1446 N N . GLY A 1 185 ? 15.497 5.298 -18.134 1.00 88.38 185 GLY A N 1
ATOM 1447 C CA . GLY A 1 185 ? 15.910 5.858 -19.418 1.00 88.38 185 GLY A CA 1
ATOM 1448 C C . GLY A 1 185 ? 15.849 7.385 -19.486 1.00 88.38 185 GLY A C 1
ATOM 1449 O O . GLY A 1 185 ? 16.005 7.920 -20.577 1.00 88.38 185 GLY A O 1
ATOM 1450 N N . ASP A 1 186 ? 15.574 8.075 -18.373 1.00 86.81 186 ASP A N 1
ATOM 1451 C CA . ASP A 1 186 ? 15.431 9.539 -18.304 1.00 86.81 186 ASP A CA 1
ATOM 1452 C C . ASP A 1 186 ? 14.400 10.126 -19.295 1.00 86.81 186 ASP A C 1
ATOM 1454 O O . ASP A 1 186 ? 14.533 11.254 -19.774 1.00 86.81 186 ASP A O 1
ATOM 1458 N N . HIS A 1 187 ? 13.339 9.374 -19.611 1.00 89.75 187 HIS A N 1
ATOM 1459 C CA . HIS A 1 187 ? 12.283 9.825 -20.528 1.00 89.75 187 HIS A CA 1
ATOM 1460 C C . HIS A 1 187 ? 11.093 10.477 -19.812 1.00 89.75 187 HIS A C 1
ATOM 1462 O O . HIS A 1 187 ? 10.274 11.127 -20.467 1.00 89.75 187 HIS A O 1
ATOM 1468 N N . PHE A 1 188 ? 10.982 10.332 -18.487 1.00 88.50 188 PHE A N 1
ATOM 1469 C CA . PHE A 1 188 ? 9.939 10.971 -17.685 1.00 88.50 188 PHE A CA 1
ATOM 1470 C C . PHE A 1 188 ? 9.906 12.496 -17.933 1.00 88.50 188 PHE A C 1
ATOM 1472 O O . PHE A 1 188 ? 10.952 13.141 -17.865 1.00 88.50 188 PHE A O 1
ATOM 1479 N N . PRO A 1 189 ? 8.740 13.115 -18.223 1.00 91.19 189 PRO A N 1
ATOM 1480 C CA . PRO A 1 189 ? 7.367 12.632 -18.029 1.00 91.19 189 PRO A CA 1
ATOM 1481 C C . PRO A 1 189 ? 6.750 11.859 -19.203 1.00 91.19 189 PRO A C 1
ATOM 1483 O O . PRO A 1 189 ? 5.553 11.574 -19.176 1.00 91.19 189 PRO A O 1
ATOM 1486 N N . PHE A 1 190 ? 7.518 11.529 -20.236 1.00 90.81 190 PHE A N 1
ATOM 1487 C CA . PHE A 1 190 ? 7.025 10.837 -21.422 1.00 90.81 190 PHE A CA 1
ATOM 1488 C C . PHE A 1 190 ? 7.244 9.323 -21.337 1.00 90.81 190 PHE A C 1
ATOM 1490 O O . PHE A 1 190 ? 8.128 8.829 -20.640 1.00 90.81 190 PHE A O 1
ATOM 1497 N N . ARG A 1 191 ? 6.429 8.583 -22.093 1.00 90.06 191 ARG A N 1
ATOM 1498 C CA . ARG A 1 191 ? 6.565 7.138 -22.298 1.00 90.06 191 ARG A CA 1
ATOM 1499 C C . ARG A 1 191 ? 6.571 6.819 -23.786 1.00 90.06 191 ARG A C 1
ATOM 1501 O O . ARG A 1 191 ? 6.003 7.561 -24.590 1.00 90.06 191 ARG A O 1
ATOM 1508 N N . ILE A 1 192 ? 7.169 5.692 -24.144 1.00 93.56 192 ILE A N 1
ATOM 1509 C CA . ILE A 1 192 ? 7.134 5.187 -25.516 1.00 93.56 192 ILE A CA 1
ATOM 1510 C C . ILE A 1 192 ? 5.720 4.733 -25.911 1.00 93.56 192 ILE A C 1
ATOM 1512 O O . ILE A 1 192 ? 4.969 4.213 -25.089 1.00 93.56 192 ILE A O 1
ATOM 1516 N N . PHE A 1 193 ? 5.372 4.911 -27.188 1.00 93.75 193 PHE A N 1
ATOM 1517 C CA . PHE A 1 193 ? 4.142 4.390 -27.819 1.00 93.75 193 PHE A CA 1
ATOM 1518 C C . PHE A 1 193 ? 4.431 3.368 -28.930 1.00 93.75 193 PHE A C 1
ATOM 1520 O O . PHE A 1 193 ? 3.520 2.787 -29.523 1.00 93.75 193 PHE A O 1
ATOM 1527 N N . TYR A 1 194 ? 5.713 3.129 -29.187 1.00 94.62 194 TYR A N 1
ATOM 1528 C CA . TYR A 1 194 ? 6.222 2.107 -30.081 1.00 94.62 194 TYR A CA 1
ATOM 1529 C C . TYR A 1 194 ? 7.410 1.429 -29.409 1.00 94.62 194 TYR A C 1
ATOM 1531 O O . TYR A 1 194 ? 8.306 2.128 -28.935 1.00 94.62 194 TYR A O 1
ATOM 1539 N N . ASP A 1 195 ? 7.425 0.099 -29.376 1.00 94.62 195 ASP A N 1
ATOM 1540 C CA . ASP A 1 195 ? 8.536 -0.664 -28.811 1.00 94.62 195 ASP A CA 1
ATOM 1541 C C . ASP A 1 195 ? 9.185 -1.552 -29.875 1.00 94.62 195 ASP A C 1
ATOM 1543 O O . ASP A 1 195 ? 8.637 -2.578 -30.288 1.00 94.62 195 ASP A O 1
ATOM 1547 N N . ALA A 1 196 ? 10.390 -1.160 -30.291 1.00 94.00 196 ALA A N 1
ATOM 1548 C CA . ALA A 1 196 ? 11.207 -1.899 -31.249 1.00 94.00 196 ALA A CA 1
ATOM 1549 C C . ALA A 1 196 ? 11.800 -3.199 -30.672 1.00 94.00 196 ALA A C 1
ATOM 1551 O O . ALA A 1 196 ? 12.272 -4.040 -31.434 1.00 94.00 196 ALA A O 1
ATOM 1552 N N . TYR A 1 197 ? 11.781 -3.381 -29.347 1.00 92.19 197 TYR A N 1
ATOM 1553 C CA . TYR A 1 197 ? 12.276 -4.603 -28.702 1.00 92.19 197 TYR A CA 1
ATOM 1554 C C . TYR A 1 197 ? 11.249 -5.738 -28.700 1.00 92.19 197 TYR A C 1
ATOM 1556 O O . TYR A 1 197 ? 11.585 -6.875 -28.373 1.00 92.19 197 TYR A O 1
ATOM 1564 N N . THR A 1 198 ? 10.004 -5.449 -29.072 1.00 91.25 198 THR A N 1
ATOM 1565 C CA . THR A 1 198 ? 8.958 -6.462 -29.247 1.00 91.25 198 THR A CA 1
ATOM 1566 C C . THR A 1 198 ? 8.825 -6.853 -30.713 1.00 91.25 198 THR A C 1
ATOM 1568 O O . THR A 1 198 ? 9.244 -6.109 -31.590 1.00 91.25 198 THR A O 1
ATOM 1571 N N . TYR A 1 199 ? 8.239 -8.021 -30.995 1.00 93.00 199 TYR A N 1
ATOM 1572 C CA . TYR A 1 199 ? 7.913 -8.461 -32.359 1.00 93.00 199 TYR A CA 1
ATOM 1573 C C . TYR A 1 199 ? 9.060 -8.248 -33.370 1.00 93.00 199 TYR A C 1
ATOM 1575 O O . TYR A 1 199 ? 8.904 -7.619 -34.420 1.00 93.00 199 TYR A O 1
ATOM 1583 N N . PHE A 1 200 ? 10.251 -8.743 -33.025 1.00 92.19 200 PHE A N 1
ATOM 1584 C CA . PHE A 1 200 ? 11.422 -8.633 -33.891 1.00 92.19 200 PHE A CA 1
ATOM 1585 C C . PHE A 1 200 ? 11.171 -9.348 -35.234 1.00 92.19 200 PHE A C 1
ATOM 1587 O O . PHE A 1 200 ? 10.659 -10.472 -35.227 1.00 92.19 200 PHE A O 1
ATOM 1594 N N . PRO A 1 201 ? 11.544 -8.757 -36.387 1.00 95.00 201 PRO A N 1
ATOM 1595 C CA . PRO A 1 201 ? 12.337 -7.531 -36.573 1.00 95.00 201 PRO A CA 1
ATOM 1596 C C . PRO A 1 201 ? 11.529 -6.236 -36.733 1.00 95.00 201 PRO A C 1
ATOM 1598 O O . PRO A 1 201 ? 12.109 -5.199 -37.046 1.00 95.00 201 PRO A O 1
ATOM 1601 N N . PHE A 1 202 ? 10.208 -6.279 -36.589 1.00 95.44 202 PHE A N 1
ATOM 1602 C CA . PHE A 1 202 ? 9.356 -5.155 -36.957 1.00 95.44 202 PHE A CA 1
ATOM 1603 C C . PHE A 1 202 ? 9.182 -4.162 -35.811 1.00 95.44 202 PHE A C 1
ATOM 1605 O O . PHE A 1 202 ? 9.281 -2.966 -36.060 1.00 95.44 202 PHE A O 1
ATOM 1612 N N . GLY A 1 203 ? 9.000 -4.619 -34.570 1.00 94.50 203 GLY A N 1
ATOM 1613 C CA . GLY A 1 203 ? 8.509 -3.762 -33.486 1.00 94.50 203 GLY A CA 1
ATOM 1614 C C . GLY A 1 203 ? 6.986 -3.809 -33.378 1.00 94.50 203 GLY A C 1
ATOM 1615 O O . GLY A 1 203 ? 6.303 -4.302 -34.278 1.00 94.50 203 GLY A O 1
ATOM 1616 N N . SER A 1 204 ? 6.428 -3.283 -32.289 1.00 95.38 204 SER A N 1
ATOM 1617 C CA . SER A 1 204 ? 4.973 -3.167 -32.148 1.00 95.38 204 SER A CA 1
ATOM 1618 C C . SER A 1 204 ? 4.537 -1.830 -31.551 1.00 95.38 204 SER A C 1
ATOM 1620 O O . SER A 1 204 ? 5.234 -1.219 -30.737 1.00 95.38 204 SER A O 1
ATOM 1622 N N . HIS A 1 205 ? 3.362 -1.363 -31.977 1.00 94.69 205 HIS A N 1
ATOM 1623 C CA . HIS A 1 205 ? 2.687 -0.240 -31.337 1.00 94.69 205 HIS A CA 1
ATOM 1624 C C . HIS A 1 205 ? 2.034 -0.695 -30.037 1.00 94.69 205 HIS A C 1
ATOM 1626 O O . HIS A 1 205 ? 1.410 -1.756 -29.968 1.00 94.69 205 HIS A O 1
ATOM 1632 N N . LEU A 1 206 ? 2.138 0.147 -29.014 1.00 92.94 206 LEU A N 1
ATOM 1633 C CA . LEU A 1 206 ? 1.515 -0.127 -27.732 1.00 92.94 206 LEU A CA 1
ATOM 1634 C C . LEU A 1 206 ? 0.005 0.083 -27.822 1.00 92.94 206 LEU A C 1
ATOM 1636 O O . LEU A 1 206 ? -0.463 1.164 -28.172 1.00 92.94 206 LEU A O 1
ATOM 1640 N N . HIS A 1 207 ? -0.748 -0.940 -27.433 1.00 90.88 207 HIS A N 1
ATOM 1641 C CA . HIS A 1 207 ? -2.196 -0.854 -27.255 1.00 90.88 207 HIS A CA 1
ATOM 1642 C C . HIS A 1 207 ? -2.588 -0.474 -25.814 1.00 90.88 207 HIS A C 1
ATOM 1644 O O . HIS A 1 207 ? -3.729 -0.088 -25.570 1.00 90.88 207 HIS A O 1
ATOM 1650 N N . PHE A 1 208 ? -1.650 -0.549 -24.860 1.00 89.12 208 PHE A N 1
ATOM 1651 C CA . PHE A 1 208 ? -1.879 -0.181 -23.464 1.00 89.12 208 PHE A CA 1
ATOM 1652 C C . PHE A 1 208 ? -2.046 1.331 -23.290 1.00 89.12 208 PHE A C 1
ATOM 1654 O O . PHE A 1 208 ? -1.174 2.130 -23.656 1.00 89.12 208 PHE A O 1
ATOM 1661 N N . ALA A 1 209 ? -3.162 1.722 -22.672 1.00 90.75 209 ALA A N 1
ATOM 1662 C CA . ALA A 1 209 ? -3.451 3.114 -22.362 1.00 90.75 209 ALA A CA 1
ATOM 1663 C C . ALA A 1 209 ? -2.432 3.687 -21.354 1.00 90.75 209 ALA A C 1
ATOM 1665 O O . ALA A 1 209 ? -2.031 2.996 -20.420 1.00 90.75 209 ALA A O 1
ATOM 1666 N N . PRO A 1 210 ? -2.037 4.966 -21.494 1.00 92.69 210 PRO A N 1
ATOM 1667 C CA . PRO A 1 210 ? -0.940 5.546 -20.720 1.00 92.69 210 PRO A CA 1
ATOM 1668 C C . PRO A 1 210 ? -1.240 5.753 -19.240 1.00 92.69 210 PRO A C 1
ATOM 1670 O O . PRO A 1 210 ? -0.305 5.812 -18.456 1.00 92.69 210 PRO A O 1
ATOM 1673 N N . LEU A 1 211 ? -2.509 5.872 -18.842 1.00 93.56 211 LEU A N 1
ATOM 1674 C CA . LEU A 1 211 ? -2.864 6.290 -17.484 1.00 93.56 211 LEU A CA 1
ATOM 1675 C C . LEU A 1 211 ? -2.339 5.332 -16.406 1.00 93.56 211 LEU A C 1
ATOM 1677 O O . LEU A 1 211 ? -1.814 5.794 -15.398 1.00 93.56 211 LEU A O 1
ATOM 1681 N N . TYR A 1 212 ? -2.464 4.023 -16.634 1.00 93.00 212 TYR A N 1
ATOM 1682 C CA . TYR A 1 212 ? -2.035 3.000 -15.679 1.00 93.00 212 TYR A CA 1
ATOM 1683 C C . TYR A 1 212 ? -0.528 3.100 -15.401 1.00 93.00 212 TYR A C 1
ATOM 1685 O O . TYR A 1 212 ? -0.105 3.259 -14.258 1.00 93.00 212 TYR A O 1
ATOM 1693 N N . ASP A 1 213 ? 0.275 3.130 -16.465 1.00 94.31 213 ASP A N 1
ATOM 1694 C CA . ASP A 1 213 ? 1.731 3.233 -16.356 1.00 94.31 213 ASP A CA 1
ATOM 1695 C C . ASP A 1 213 ? 2.158 4.597 -15.810 1.00 94.31 213 ASP A C 1
ATOM 1697 O O . ASP A 1 213 ? 3.039 4.678 -14.962 1.00 94.31 213 ASP A O 1
ATOM 1701 N N . GLN A 1 214 ? 1.512 5.681 -16.247 1.00 94.81 214 GLN A N 1
ATOM 1702 C CA . GLN A 1 214 ? 1.897 7.039 -15.865 1.00 94.81 214 GLN A CA 1
ATOM 1703 C C . GLN A 1 214 ? 1.703 7.304 -14.369 1.00 94.81 214 GLN A C 1
ATOM 1705 O O . GLN A 1 214 ? 2.534 7.978 -13.761 1.00 94.81 214 GLN A O 1
ATOM 1710 N N . ILE A 1 215 ? 0.630 6.778 -13.767 1.00 95.00 215 ILE A N 1
ATOM 1711 C CA . ILE A 1 215 ? 0.412 6.888 -12.319 1.00 95.00 215 ILE A CA 1
ATOM 1712 C C . ILE A 1 215 ? 1.512 6.127 -11.570 1.00 95.00 215 ILE A C 1
ATOM 1714 O O . ILE A 1 215 ? 2.071 6.662 -10.614 1.00 95.00 215 ILE A O 1
ATOM 1718 N N . MET A 1 216 ? 1.852 4.915 -12.017 1.00 94.44 216 MET A N 1
ATOM 1719 C CA . MET A 1 216 ? 2.902 4.096 -11.404 1.00 94.44 216 MET A CA 1
ATOM 1720 C C . MET A 1 216 ? 4.285 4.755 -11.515 1.00 94.44 216 MET A C 1
ATOM 1722 O O . MET A 1 216 ? 5.003 4.863 -10.520 1.00 94.44 216 MET A O 1
ATOM 1726 N N . ILE A 1 217 ? 4.619 5.279 -12.697 1.00 94.75 217 ILE A N 1
ATOM 1727 C CA . ILE A 1 217 ? 5.842 6.043 -12.969 1.00 94.75 217 ILE A CA 1
ATOM 1728 C C . ILE A 1 217 ? 5.929 7.263 -12.045 1.00 94.75 217 ILE A C 1
ATOM 1730 O O . ILE A 1 217 ? 6.946 7.482 -11.388 1.00 94.75 217 ILE A O 1
ATOM 1734 N N . PHE A 1 218 ? 4.852 8.047 -11.965 1.00 94.31 218 PHE A N 1
ATOM 1735 C CA . PHE A 1 218 ? 4.802 9.243 -11.129 1.00 94.31 218 PHE A CA 1
ATOM 1736 C C . PHE A 1 218 ? 4.935 8.915 -9.638 1.00 94.31 218 PHE A C 1
ATOM 1738 O O . PHE A 1 218 ? 5.671 9.598 -8.927 1.00 94.31 218 PHE A O 1
ATOM 1745 N N . ALA A 1 219 ? 4.274 7.855 -9.167 1.00 92.06 219 ALA A N 1
ATOM 1746 C CA . ALA A 1 219 ? 4.374 7.404 -7.783 1.00 92.06 219 ALA A CA 1
ATOM 1747 C C . ALA A 1 219 ? 5.809 6.986 -7.427 1.00 92.06 219 ALA A C 1
ATOM 1749 O O . ALA A 1 219 ? 6.350 7.464 -6.431 1.00 92.06 219 ALA A O 1
ATOM 1750 N N . ALA A 1 220 ? 6.452 6.163 -8.261 1.00 91.81 220 ALA A N 1
ATOM 1751 C CA . ALA A 1 220 ? 7.841 5.754 -8.050 1.00 91.81 220 ALA A CA 1
ATOM 1752 C C . ALA A 1 220 ? 8.806 6.950 -8.075 1.00 91.81 220 ALA A C 1
ATOM 1754 O O . ALA A 1 220 ? 9.697 7.036 -7.230 1.00 91.81 220 ALA A O 1
ATOM 1755 N N . TRP A 1 221 ? 8.595 7.910 -8.981 1.00 92.56 221 TRP A N 1
ATOM 1756 C CA . TRP A 1 221 ? 9.393 9.135 -9.045 1.00 92.56 221 TRP A CA 1
ATOM 1757 C C . TRP A 1 221 ? 9.255 9.999 -7.783 1.00 92.56 221 TRP A C 1
ATOM 1759 O O . TRP A 1 221 ? 10.266 10.469 -7.259 1.00 92.56 221 TRP A O 1
ATOM 1769 N N . ILE A 1 222 ? 8.032 10.170 -7.259 1.00 90.31 222 ILE A N 1
ATOM 1770 C CA . ILE A 1 222 ? 7.790 10.890 -5.996 1.00 90.31 222 ILE A CA 1
ATOM 1771 C C . ILE A 1 222 ? 8.480 10.181 -4.831 1.00 90.31 222 ILE A C 1
ATOM 1773 O O . ILE A 1 222 ? 9.185 10.832 -4.061 1.00 90.31 222 ILE A O 1
ATOM 1777 N N . ILE A 1 223 ? 8.286 8.866 -4.696 1.00 85.38 223 ILE A N 1
ATOM 1778 C CA . ILE A 1 223 ? 8.839 8.093 -3.574 1.00 85.38 223 ILE A CA 1
ATOM 1779 C C . ILE A 1 223 ? 10.372 8.102 -3.621 1.00 85.38 223 ILE A C 1
ATOM 1781 O O . ILE A 1 223 ? 11.020 8.271 -2.591 1.00 85.38 223 ILE A O 1
ATOM 1785 N N . GLY A 1 224 ? 10.955 7.989 -4.817 1.00 84.62 224 GLY A N 1
ATOM 1786 C CA . GLY A 1 224 ? 12.400 8.085 -5.028 1.00 84.62 224 GLY A CA 1
ATOM 1787 C C . GLY A 1 224 ? 12.947 9.512 -4.963 1.00 84.62 224 GLY A C 1
ATOM 1788 O O . GLY A 1 224 ? 14.157 9.697 -5.062 1.00 84.62 224 GLY A O 1
ATOM 1789 N N . MET A 1 225 ? 12.088 10.532 -4.832 1.00 88.69 225 MET A N 1
ATOM 1790 C CA . MET A 1 225 ? 12.457 11.954 -4.909 1.00 88.69 225 MET A CA 1
ATOM 1791 C C . MET A 1 225 ? 13.325 12.271 -6.142 1.00 88.69 225 MET A C 1
ATOM 1793 O O . MET A 1 225 ? 14.280 13.045 -6.074 1.00 88.69 225 MET A O 1
ATOM 1797 N N . GLY A 1 226 ? 13.015 11.628 -7.270 1.00 83.50 226 GLY A N 1
ATOM 1798 C CA . GLY A 1 226 ? 13.770 11.727 -8.519 1.00 83.50 226 GLY A CA 1
ATOM 1799 C C . GLY A 1 226 ? 14.976 10.792 -8.657 1.00 83.50 226 GLY A C 1
ATOM 1800 O O . GLY A 1 226 ? 15.480 10.659 -9.767 1.00 83.50 226 GLY A O 1
ATOM 1801 N N . ASN A 1 227 ? 15.414 10.103 -7.598 1.00 88.25 227 ASN A N 1
ATOM 1802 C CA . ASN A 1 227 ? 16.436 9.055 -7.677 1.00 88.25 227 ASN A CA 1
ATOM 1803 C C . ASN A 1 227 ? 15.789 7.675 -7.513 1.00 88.25 227 ASN A C 1
ATOM 1805 O O . ASN A 1 227 ? 15.566 7.188 -6.404 1.00 88.25 227 ASN A O 1
ATOM 1809 N N . VAL A 1 228 ? 15.447 7.063 -8.643 1.00 91.62 228 VAL A N 1
ATOM 1810 C CA . VAL A 1 228 ? 14.707 5.803 -8.683 1.00 91.62 228 VAL A CA 1
ATOM 1811 C C . VAL A 1 228 ? 15.664 4.628 -8.898 1.00 91.62 228 VAL A C 1
ATOM 1813 O O . VAL A 1 228 ? 16.500 4.652 -9.795 1.00 91.62 228 VAL A O 1
ATOM 1816 N N . THR A 1 229 ? 15.513 3.570 -8.099 1.00 91.00 229 THR A N 1
ATOM 1817 C CA . THR A 1 229 ? 16.255 2.305 -8.236 1.00 91.00 229 THR A CA 1
ATOM 1818 C C . THR A 1 229 ? 15.348 1.188 -8.759 1.00 91.00 229 THR A C 1
ATOM 1820 O O . THR A 1 229 ? 14.129 1.261 -8.607 1.00 91.00 229 THR A O 1
ATOM 1823 N N . HIS A 1 230 ? 15.922 0.115 -9.320 1.00 91.00 230 HIS A N 1
ATOM 1824 C CA . HIS A 1 230 ? 15.143 -1.066 -9.732 1.00 91.00 230 HIS A CA 1
ATOM 1825 C C . HIS A 1 230 ? 14.335 -1.659 -8.572 1.00 91.00 230 HIS A C 1
ATOM 1827 O O . HIS A 1 230 ? 13.153 -1.925 -8.731 1.00 91.00 230 HIS A O 1
ATOM 1833 N N . ALA A 1 231 ? 14.930 -1.775 -7.381 1.00 88.94 231 ALA A N 1
ATOM 1834 C CA . ALA A 1 231 ? 14.232 -2.293 -6.205 1.00 88.94 231 ALA A CA 1
ATOM 1835 C C . ALA A 1 231 ? 13.007 -1.441 -5.824 1.00 88.94 231 ALA A C 1
ATOM 1837 O O . ALA A 1 231 ? 11.975 -1.982 -5.430 1.00 88.94 231 ALA A O 1
ATOM 1838 N N . LEU A 1 232 ? 13.099 -0.113 -5.971 1.00 89.31 232 LEU A N 1
ATOM 1839 C CA . LEU A 1 232 ? 11.969 0.783 -5.734 1.00 89.31 232 LEU A CA 1
ATOM 1840 C C . LEU A 1 232 ? 10.879 0.606 -6.796 1.00 89.31 232 LEU A C 1
ATOM 1842 O O . LEU A 1 232 ? 9.702 0.528 -6.447 1.00 89.31 232 LEU A O 1
ATOM 1846 N N . ILE A 1 233 ? 11.262 0.537 -8.075 1.00 92.69 233 ILE A N 1
ATOM 1847 C CA . ILE A 1 233 ? 10.329 0.270 -9.179 1.00 92.69 233 ILE A CA 1
ATOM 1848 C C . ILE A 1 233 ? 9.603 -1.046 -8.926 1.00 92.69 233 ILE A C 1
ATOM 1850 O O . ILE A 1 233 ? 8.379 -1.090 -9.034 1.00 92.69 233 ILE A O 1
ATOM 1854 N N . ASP A 1 234 ? 10.340 -2.074 -8.514 1.00 91.75 234 ASP A N 1
ATOM 1855 C CA . ASP A 1 234 ? 9.775 -3.389 -8.284 1.00 91.75 234 ASP A CA 1
ATOM 1856 C C . ASP A 1 234 ? 8.799 -3.420 -7.108 1.00 91.75 234 ASP A C 1
ATOM 1858 O O . ASP A 1 234 ? 7.703 -3.979 -7.206 1.00 91.75 234 ASP A O 1
ATOM 1862 N N . ALA A 1 235 ? 9.157 -2.763 -6.004 1.00 89.12 235 ALA A N 1
ATOM 1863 C CA . ALA A 1 235 ? 8.275 -2.638 -4.853 1.00 89.12 235 ALA A CA 1
ATOM 1864 C C . ALA A 1 235 ? 6.992 -1.873 -5.207 1.00 89.12 235 ALA A C 1
ATOM 1866 O O . ALA A 1 235 ? 5.890 -2.329 -4.893 1.00 89.12 235 ALA A O 1
ATOM 1867 N N . VAL A 1 236 ? 7.116 -0.736 -5.901 1.00 91.31 236 VAL A N 1
ATOM 1868 C CA . VAL A 1 236 ? 5.956 0.050 -6.340 1.00 91.31 236 VAL A CA 1
ATOM 1869 C C . VAL A 1 236 ? 5.088 -0.775 -7.287 1.00 91.31 236 VAL A C 1
ATOM 1871 O O . VAL A 1 236 ? 3.882 -0.849 -7.068 1.00 91.31 236 VAL A O 1
ATOM 1874 N N . GLY A 1 237 ? 5.680 -1.449 -8.274 1.00 91.75 237 GLY A N 1
ATOM 1875 C CA . GLY A 1 237 ? 4.966 -2.297 -9.228 1.00 91.75 237 GLY A CA 1
ATOM 1876 C C . GLY A 1 237 ? 4.208 -3.452 -8.579 1.00 91.75 237 GLY A C 1
ATOM 1877 O O . GLY A 1 237 ? 3.074 -3.741 -8.961 1.00 91.75 237 GLY A O 1
ATOM 1878 N N . ALA A 1 238 ? 4.794 -4.075 -7.556 1.00 91.50 238 ALA A N 1
ATOM 1879 C CA . ALA A 1 238 ? 4.162 -5.153 -6.802 1.00 91.50 238 ALA A CA 1
ATOM 1880 C C . ALA A 1 238 ? 2.976 -4.670 -5.946 1.00 91.50 238 ALA A C 1
ATOM 1882 O O . ALA A 1 238 ? 1.935 -5.331 -5.907 1.00 91.50 238 ALA A O 1
ATOM 1883 N N . TYR A 1 239 ? 3.101 -3.517 -5.279 1.00 89.50 239 TYR A N 1
ATOM 1884 C CA . TYR A 1 239 ? 2.037 -2.980 -4.420 1.00 89.50 239 TYR A CA 1
ATOM 1885 C C . TYR A 1 239 ? 0.953 -2.211 -5.183 1.00 89.50 239 TYR A C 1
ATOM 1887 O O . TYR A 1 239 ? -0.183 -2.130 -4.713 1.00 89.50 239 TYR A O 1
ATOM 1895 N N . TYR A 1 240 ? 1.264 -1.665 -6.358 1.00 92.19 240 TYR A N 1
ATOM 1896 C CA . TYR A 1 240 ? 0.352 -0.841 -7.151 1.00 92.19 240 TYR A CA 1
ATOM 1897 C C . TYR A 1 240 ? -1.027 -1.484 -7.408 1.00 92.19 240 TYR A C 1
ATOM 1899 O O . TYR A 1 240 ? -2.036 -0.860 -7.062 1.00 92.19 240 TYR A O 1
ATOM 1907 N N . PRO A 1 241 ? -1.133 -2.730 -7.915 1.00 91.56 241 PRO A N 1
ATOM 1908 C CA . PRO A 1 241 ? -2.437 -3.361 -8.123 1.00 91.56 241 PRO A CA 1
ATOM 1909 C C . PRO A 1 241 ? -3.178 -3.658 -6.810 1.00 91.56 241 PRO A C 1
ATOM 1911 O O . PRO A 1 241 ? -4.407 -3.656 -6.796 1.00 91.56 241 PRO A O 1
ATOM 1914 N N . ALA A 1 242 ? -2.459 -3.892 -5.704 1.00 90.12 242 ALA A N 1
ATOM 1915 C CA . ALA A 1 242 ? -3.066 -4.140 -4.397 1.00 90.12 242 ALA A CA 1
ATOM 1916 C C . ALA A 1 242 ? -3.683 -2.872 -3.785 1.00 90.12 242 ALA A C 1
ATOM 1918 O O . ALA A 1 242 ? -4.682 -2.972 -3.083 1.00 90.12 242 ALA A O 1
ATOM 1919 N N . ILE A 1 243 ? -3.116 -1.693 -4.066 1.00 88.50 243 ILE A N 1
ATOM 1920 C CA . ILE A 1 243 ? -3.639 -0.398 -3.599 1.00 88.50 243 ILE A CA 1
ATOM 1921 C C . ILE A 1 243 ? -4.885 0.022 -4.391 1.00 88.50 243 ILE A C 1
ATOM 1923 O O . ILE A 1 243 ? -5.786 0.647 -3.835 1.00 88.50 243 ILE A O 1
ATOM 1927 N N . LEU A 1 244 ? -4.937 -0.297 -5.688 1.00 89.38 244 LEU A N 1
ATOM 1928 C CA . LEU A 1 244 ? -6.055 0.088 -6.554 1.00 89.38 244 LEU A CA 1
ATOM 1929 C C . LEU A 1 244 ? -7.324 -0.764 -6.372 1.00 89.38 244 LEU A C 1
ATOM 1931 O O . LEU A 1 244 ? -8.399 -0.307 -6.764 1.00 89.38 244 LEU A O 1
ATOM 1935 N N . GLY A 1 245 ? -7.211 -1.991 -5.851 1.00 86.06 245 GLY A N 1
ATOM 1936 C CA . GLY A 1 245 ? -8.308 -2.972 -5.788 1.00 86.06 245 GLY A CA 1
ATOM 1937 C C . GLY A 1 245 ? -8.842 -3.256 -4.394 1.00 86.06 245 GLY A C 1
ATOM 1938 O O . GLY A 1 245 ? -10.011 -3.699 -4.302 1.00 86.06 245 GLY A O 1
#